Protein AF-A0A1B8FHD1-F1 (afdb_monomer_lite)

Secondary structure (DSSP, 8-state):
----------HHHHHHHHHHHHHHHH---GGGGS------S--S-TTS--TT-GGGGGGGTT-BSSTTPPPPEEEPSSS-EEE-EEEEEEEEEEEPTT-S-SSGGGHHHHHHHHHHSHHHHHHHHHTT--HHHHHHHHHTTT-BTTT-SS-TTSB-HHHHHHHHHHHHSSS--SS---HHHHHHHHHTTTTEEEEEETT--EEEEE--SS---TTPEEEEETT-SS-EEEEEEETTEEEEEEEEE-GGGTBTGGG-SPPTTEEEEEE--TT-SS-EEEEEETTT--EESS-TTS-PPPTTEEEE-PPP-TTS-SS--EEEETTT----EE--TTTT-

Sequence (337 aa):
MANTHRLLSSPTKLYEYKSLETAEATGTMNPIRTLAPEPMNNTGPSWTPNPKKVEDARTWLWQVSTGVSRAEARCLDGDVLEVHGMVCGTVESVFTPDWVPEHISRLPALLQMLRDCKPVAKRLQDCNIDLVDELVRIVCNCFTKDRLPDEASAWNQQEVRKLLDATLGDGYLNGPIDINLWSRLKASNQGCSLIVSDNGLIGKVGAVREMARAGDMITTVLDRNSPLLLRPAGNDSYAIVTGAMIPGLCNVFILGQLPHPWKMQLVDQLGHPEPQPHYINLETGVTTREDPRLGSLPPDWVRVQGEWQTSQPIFVDHFQNVMTGQGPEAGCRFSEG

pLDDT: mean 78.51, std 18.82, range [19.41, 97.88]

Structure (mmCIF, N/CA/C/O backbone):
data_AF-A0A1B8FHD1-F1
#
_entry.id   AF-A0A1B8FHD1-F1
#
loop_
_atom_site.group_PDB
_atom_site.id
_atom_site.type_symbol
_atom_site.label_atom_id
_atom_site.label_alt_id
_atom_site.label_comp_id
_atom_site.label_asym_id
_atom_site.label_entity_id
_atom_site.label_seq_id
_atom_site.pdbx_PDB_ins_code
_atom_site.Cartn_x
_atom_site.Cartn_y
_atom_site.Cartn_z
_atom_site.occupancy
_atom_site.B_iso_or_equiv
_atom_site.auth_seq_id
_atom_site.auth_comp_id
_atom_site.auth_asym_id
_atom_site.auth_atom_id
_atom_site.pdbx_PDB_model_num
ATOM 1 N N . MET A 1 1 ? 12.635 -37.397 47.456 1.00 31.80 1 MET A N 1
ATOM 2 C CA . MET A 1 1 ? 13.464 -36.773 46.404 1.00 31.80 1 MET A CA 1
ATOM 3 C C . MET A 1 1 ? 12.580 -36.593 45.185 1.00 31.80 1 MET A C 1
ATOM 5 O O . MET A 1 1 ? 12.221 -37.584 44.567 1.00 31.80 1 MET A O 1
ATOM 9 N N . ALA A 1 2 ? 12.124 -35.367 44.935 1.00 21.77 2 ALA A N 1
ATOM 10 C CA . ALA A 1 2 ? 11.294 -35.037 43.781 1.00 21.77 2 ALA A CA 1
ATOM 11 C C . ALA A 1 2 ? 12.218 -34.654 42.620 1.00 21.77 2 ALA A C 1
ATOM 13 O O . ALA A 1 2 ? 12.979 -33.696 42.735 1.00 21.77 2 ALA A O 1
ATOM 14 N N . ASN A 1 3 ? 12.180 -35.431 41.538 1.00 19.69 3 ASN A N 1
ATOM 15 C CA . ASN A 1 3 ? 12.883 -35.102 40.305 1.00 19.69 3 ASN A CA 1
ATOM 16 C C . ASN A 1 3 ? 12.001 -34.185 39.461 1.00 19.69 3 ASN A C 1
ATOM 18 O O . ASN A 1 3 ? 10.987 -34.598 38.902 1.00 19.69 3 ASN A O 1
ATOM 22 N N . THR A 1 4 ? 12.413 -32.925 39.384 1.00 19.41 4 THR A N 1
ATOM 23 C CA . THR A 1 4 ? 11.895 -31.923 38.457 1.00 19.41 4 THR A CA 1
ATOM 24 C C . THR A 1 4 ? 12.449 -32.218 37.063 1.00 19.41 4 THR A C 1
ATOM 26 O O . THR A 1 4 ? 13.645 -32.053 36.824 1.00 19.41 4 THR A O 1
ATOM 29 N N . HIS A 1 5 ? 11.601 -32.636 36.123 1.00 21.22 5 HIS A N 1
ATOM 30 C CA . HIS A 1 5 ? 11.980 -32.706 34.712 1.00 21.22 5 HIS A CA 1
ATOM 31 C C . HIS A 1 5 ? 11.810 -31.324 34.071 1.00 21.22 5 HIS A C 1
ATOM 33 O O . HIS A 1 5 ? 10.695 -30.850 33.873 1.00 21.22 5 HIS A O 1
ATOM 39 N N . ARG A 1 6 ? 12.928 -30.662 33.747 1.00 21.39 6 ARG A N 1
ATOM 40 C CA . ARG A 1 6 ? 12.944 -29.514 32.829 1.00 21.39 6 ARG A CA 1
ATOM 41 C C . ARG A 1 6 ? 12.921 -30.048 31.400 1.00 21.39 6 ARG A C 1
ATOM 43 O O . ARG A 1 6 ? 13.898 -30.645 30.955 1.00 21.39 6 ARG A O 1
ATOM 50 N N . LEU A 1 7 ? 11.822 -29.823 30.687 1.00 20.88 7 LEU A N 1
ATOM 51 C CA . LEU A 1 7 ? 11.776 -29.991 29.238 1.00 20.88 7 LEU A CA 1
ATOM 52 C C . LEU A 1 7 ? 12.415 -28.757 28.593 1.00 20.88 7 LEU A C 1
ATOM 54 O O . LEU A 1 7 ? 11.913 -27.644 28.719 1.00 20.88 7 LEU A O 1
ATOM 58 N N . LEU A 1 8 ? 13.546 -28.959 27.919 1.00 21.53 8 LEU A N 1
ATOM 59 C CA . LEU A 1 8 ? 14.117 -27.975 27.004 1.00 21.53 8 LEU A CA 1
ATOM 60 C C . LEU A 1 8 ? 13.269 -27.982 25.726 1.00 21.53 8 LEU A C 1
ATOM 62 O O . LEU A 1 8 ? 13.508 -28.772 24.816 1.00 21.53 8 LEU A O 1
ATOM 66 N N . SER A 1 9 ? 12.251 -27.124 25.659 1.00 27.88 9 SER A N 1
ATOM 67 C CA . SER A 1 9 ? 11.606 -26.795 24.387 1.00 27.88 9 SER A CA 1
ATOM 68 C C . SER A 1 9 ? 12.594 -26.002 23.533 1.00 27.88 9 SER A C 1
ATOM 70 O O . SER A 1 9 ? 13.204 -25.047 24.019 1.00 27.88 9 SER A O 1
ATOM 72 N N . SER A 1 10 ? 12.752 -26.366 22.258 1.00 32.97 10 SER A N 1
ATOM 73 C CA . SER A 1 10 ? 13.533 -25.561 21.312 1.00 32.97 10 SER A CA 1
ATOM 74 C C . SER A 1 10 ? 13.032 -24.104 21.314 1.00 32.97 10 SER A C 1
ATOM 76 O O . SER A 1 10 ? 11.812 -23.918 21.374 1.00 32.97 10 SER A O 1
ATOM 78 N N . PRO A 1 11 ? 13.907 -23.090 21.177 1.00 38.06 11 PRO A N 1
ATOM 79 C CA . PRO A 1 11 ? 13.518 -21.675 21.162 1.00 38.06 11 PRO A CA 1
ATOM 80 C C . PRO A 1 11 ? 12.377 -21.344 20.186 1.00 38.06 11 PRO A C 1
ATOM 82 O O . PRO A 1 11 ? 11.566 -20.474 20.477 1.00 38.06 11 PRO A O 1
ATOM 85 N N . THR A 1 12 ? 12.281 -22.078 19.071 1.00 43.00 12 THR A N 1
ATOM 86 C CA . THR A 1 12 ? 11.220 -21.946 18.063 1.00 43.00 12 THR A CA 1
ATOM 87 C C . THR A 1 12 ? 9.835 -22.259 18.625 1.00 43.00 12 THR A C 1
ATOM 89 O O . THR A 1 12 ? 8.966 -21.401 18.579 1.00 43.00 12 THR A O 1
ATOM 92 N N . LYS A 1 13 ? 9.648 -23.432 19.247 1.00 44.69 13 LYS A N 1
ATOM 93 C CA . LYS A 1 13 ? 8.366 -23.816 19.860 1.00 44.69 13 LYS A CA 1
ATOM 94 C C . LYS A 1 13 ? 7.939 -22.841 20.954 1.00 44.69 13 LYS A C 1
ATOM 96 O O . LYS A 1 13 ? 6.775 -22.491 21.035 1.00 44.69 13 LYS A O 1
ATOM 101 N N . LEU A 1 14 ? 8.879 -22.364 21.774 1.00 43.00 14 LEU A N 1
ATOM 102 C CA . LEU A 1 14 ? 8.577 -21.379 22.820 1.00 43.00 14 LEU A CA 1
ATOM 103 C C . LEU A 1 14 ? 8.085 -20.040 22.233 1.00 43.00 14 LEU A C 1
ATOM 105 O O . LEU A 1 14 ? 7.290 -19.352 22.865 1.00 43.00 14 LEU A O 1
ATOM 109 N N . TYR A 1 15 ? 8.562 -19.664 21.043 1.00 49.59 15 TYR A N 1
ATOM 110 C CA . TYR A 1 15 ? 8.120 -18.458 20.345 1.00 49.59 15 TYR A CA 1
ATOM 111 C C . TYR A 1 15 ? 6.757 -18.659 19.677 1.00 49.59 15 TYR A C 1
ATOM 113 O O . TYR A 1 15 ? 5.903 -17.795 19.813 1.00 49.59 15 TYR A O 1
ATOM 121 N N . GLU A 1 16 ? 6.526 -19.813 19.044 1.00 54.25 16 GLU A N 1
ATOM 122 C CA . GLU A 1 16 ? 5.215 -20.200 18.498 1.00 54.25 16 GLU A CA 1
ATOM 123 C C . GLU A 1 16 ? 4.143 -20.186 19.593 1.00 54.25 16 GLU A C 1
ATOM 125 O O . GLU A 1 16 ? 3.137 -19.498 19.441 1.00 54.25 16 GLU A O 1
ATOM 130 N N . TYR A 1 17 ? 4.411 -20.830 20.736 1.00 52.91 17 TYR A N 1
ATOM 131 C CA . TYR A 1 17 ? 3.521 -20.802 21.899 1.00 52.91 17 TYR A CA 1
ATOM 132 C C . TYR A 1 17 ? 3.294 -19.386 22.418 1.00 52.91 17 TYR A C 1
ATOM 134 O O . TYR A 1 17 ? 2.160 -19.041 22.701 1.00 52.91 17 TYR A O 1
ATOM 142 N N . LYS A 1 18 ? 4.320 -18.530 22.489 1.00 55.53 18 LYS A N 1
ATOM 143 C CA . LYS A 1 18 ? 4.130 -17.136 22.920 1.00 55.53 18 LYS A CA 1
ATOM 144 C C . LYS A 1 18 ? 3.345 -16.298 21.916 1.00 55.53 18 LYS A C 1
ATOM 146 O O . LYS A 1 18 ? 2.580 -15.438 22.338 1.00 55.53 18 LYS A O 1
ATOM 151 N N . SER A 1 19 ? 3.539 -16.497 20.614 1.00 55.56 19 SER A N 1
ATOM 152 C CA . SER A 1 19 ? 2.768 -15.809 19.575 1.00 55.56 19 SER A CA 1
ATOM 153 C C . SER A 1 19 ? 1.303 -16.242 19.598 1.00 55.56 19 SER A C 1
ATOM 155 O O . SER A 1 19 ? 0.443 -15.373 19.516 1.00 55.56 19 SER A O 1
ATOM 157 N N . LEU A 1 20 ? 1.036 -17.540 19.787 1.00 58.16 20 LEU A N 1
ATOM 158 C CA . LEU A 1 20 ? -0.299 -18.102 20.022 1.00 58.16 20 LEU A CA 1
ATOM 159 C C . LEU A 1 20 ? -0.919 -17.577 21.311 1.00 58.16 20 LEU A C 1
ATOM 161 O O . LEU A 1 20 ? -1.966 -16.958 21.245 1.00 58.16 20 LEU A O 1
ATOM 165 N N . GLU A 1 21 ? -0.243 -17.716 22.453 1.00 57.31 21 GLU A N 1
ATOM 166 C CA . GLU A 1 21 ? -0.706 -17.197 23.745 1.00 57.31 21 GLU A CA 1
ATOM 167 C C . GLU A 1 21 ? -0.977 -15.694 23.670 1.00 57.31 21 GLU A C 1
ATOM 169 O O . GLU A 1 21 ? -1.945 -15.218 24.245 1.00 57.31 21 GLU A O 1
ATOM 174 N N . THR A 1 22 ? -0.157 -14.926 22.943 1.00 56.88 22 THR A N 1
ATOM 175 C CA . THR A 1 22 ? -0.396 -13.490 22.754 1.00 56.88 22 THR A CA 1
ATOM 176 C C . THR A 1 22 ? -1.605 -13.251 21.856 1.00 56.88 22 THR A C 1
ATOM 178 O O . THR A 1 22 ? -2.439 -12.421 22.202 1.00 56.88 22 THR A O 1
ATOM 181 N N . ALA A 1 23 ? -1.734 -13.955 20.729 1.00 58.31 23 ALA A N 1
ATOM 182 C CA . ALA A 1 23 ? -2.884 -13.828 19.834 1.00 58.31 23 ALA A CA 1
ATOM 183 C C . ALA A 1 23 ? -4.193 -14.248 20.521 1.00 58.31 23 ALA A C 1
ATOM 185 O O . ALA A 1 23 ? -5.178 -13.529 20.426 1.00 58.31 23 ALA A O 1
ATOM 186 N N . GLU A 1 24 ? -4.189 -15.334 21.293 1.00 58.75 24 GLU A N 1
ATOM 187 C CA . GLU A 1 24 ? -5.323 -15.809 22.092 1.00 58.75 24 GLU A CA 1
ATOM 188 C C . GLU A 1 24 ? -5.639 -14.878 23.270 1.00 58.75 24 GLU A C 1
ATOM 190 O O . GLU A 1 24 ? -6.801 -14.555 23.502 1.00 58.75 24 GLU A O 1
ATOM 195 N N . ALA A 1 25 ? -4.627 -14.398 24.003 1.00 53.91 25 ALA A N 1
ATOM 196 C CA . ALA A 1 25 ? -4.839 -13.533 25.166 1.00 53.91 25 ALA A CA 1
ATOM 197 C C . ALA A 1 25 ? -5.240 -12.104 24.781 1.00 53.91 25 ALA A C 1
ATOM 199 O O . ALA A 1 25 ? -5.957 -11.441 25.529 1.00 53.91 25 ALA A O 1
ATOM 200 N N . THR A 1 26 ? -4.757 -11.602 23.641 1.00 53.97 26 THR A N 1
ATOM 201 C CA . THR A 1 26 ? -5.026 -10.225 23.193 1.00 53.97 26 THR A CA 1
ATOM 202 C C . THR A 1 26 ? -6.117 -10.154 22.126 1.00 53.97 26 THR A C 1
ATOM 204 O O . THR A 1 26 ? -6.715 -9.092 21.935 1.00 53.97 26 THR A O 1
ATOM 207 N N . GLY A 1 27 ? -6.403 -11.256 21.430 1.00 55.97 27 GLY A N 1
ATOM 208 C CA . GLY A 1 27 ? -7.222 -11.262 20.219 1.00 55.97 27 GLY A CA 1
ATOM 209 C C . GLY A 1 27 ? -6.563 -10.515 19.056 1.00 55.97 27 GLY A C 1
ATOM 210 O O . GLY A 1 27 ? -7.268 -10.101 18.146 1.00 55.97 27 GLY A O 1
ATOM 211 N N . THR A 1 28 ? -5.248 -10.254 19.101 1.00 58.62 28 THR A N 1
ATOM 212 C CA . THR A 1 28 ? -4.552 -9.420 18.105 1.00 58.62 28 THR A CA 1
ATOM 213 C C . THR A 1 28 ? -3.579 -10.219 17.239 1.00 58.62 28 THR A C 1
ATOM 215 O O . THR A 1 28 ? -2.906 -11.143 17.693 1.00 58.62 28 THR A O 1
ATOM 218 N N . MET A 1 29 ? -3.457 -9.807 15.978 1.00 63.09 29 MET A N 1
ATOM 219 C CA . MET A 1 29 ? -2.550 -10.353 14.962 1.00 63.09 29 MET A CA 1
ATOM 220 C C . MET A 1 29 ? -1.188 -9.644 14.935 1.00 63.09 29 MET A C 1
ATOM 222 O O . MET A 1 29 ? -0.301 -9.997 14.150 1.00 63.09 29 MET A O 1
ATOM 226 N N . ASN A 1 30 ? -0.988 -8.664 15.820 1.00 55.88 30 ASN A N 1
ATOM 227 C CA . ASN A 1 30 ? 0.250 -7.900 15.960 1.00 55.88 30 ASN A CA 1
ATOM 228 C C . ASN A 1 30 ? 1.545 -8.729 16.068 1.00 55.88 30 ASN A C 1
ATOM 230 O O . ASN A 1 30 ? 2.560 -8.265 15.545 1.00 55.88 30 ASN A O 1
ATOM 234 N N . PRO A 1 31 ? 1.577 -9.942 16.658 1.00 53.19 31 PRO A N 1
ATOM 235 C CA . PRO A 1 31 ? 2.795 -10.755 16.692 1.00 53.19 31 PRO A CA 1
ATOM 236 C C . PRO A 1 31 ? 3.292 -11.214 15.310 1.00 53.19 31 PRO A C 1
ATOM 238 O O . PRO A 1 31 ? 4.478 -11.495 15.156 1.00 53.19 31 PRO A O 1
ATOM 241 N N . ILE A 1 32 ? 2.430 -11.245 14.282 1.00 52.84 32 ILE A N 1
ATOM 242 C CA . ILE A 1 32 ? 2.797 -11.641 12.903 1.00 52.84 32 ILE A CA 1
ATOM 243 C C . ILE A 1 32 ? 3.495 -10.485 12.149 1.00 52.84 32 ILE A C 1
ATOM 245 O O . ILE A 1 32 ? 3.868 -10.597 10.981 1.00 52.84 32 ILE A O 1
ATOM 249 N N . ARG A 1 33 ? 3.710 -9.340 12.810 1.00 50.84 33 ARG A N 1
ATOM 250 C CA . ARG A 1 33 ? 4.288 -8.127 12.212 1.00 50.84 33 ARG A CA 1
ATOM 251 C C . ARG A 1 33 ? 5.750 -8.215 11.829 1.00 50.84 33 ARG A C 1
ATOM 253 O O . ARG A 1 33 ? 6.157 -7.557 10.878 1.00 50.84 33 ARG A O 1
ATOM 260 N N . THR A 1 34 ? 6.561 -8.905 12.613 1.00 42.66 34 THR A N 1
ATOM 261 C CA . THR A 1 34 ? 7.997 -8.604 12.651 1.00 42.66 34 THR A CA 1
ATOM 262 C C . THR A 1 34 ? 8.829 -9.382 11.658 1.00 42.66 34 THR A C 1
ATOM 264 O O . THR A 1 34 ? 10.038 -9.169 11.612 1.00 42.66 34 THR A O 1
ATOM 267 N N . LEU A 1 35 ? 8.234 -10.260 10.851 1.00 40.59 35 LEU A N 1
ATOM 268 C CA . LEU A 1 35 ? 9.004 -11.207 10.058 1.00 40.59 35 LEU A CA 1
ATOM 269 C C . LEU A 1 35 ? 8.293 -11.562 8.757 1.00 40.59 35 LEU A C 1
ATOM 271 O O . LEU A 1 35 ? 7.114 -11.915 8.752 1.00 40.59 35 LEU A O 1
ATOM 275 N N . ALA A 1 36 ? 9.037 -11.511 7.651 1.00 40.53 36 ALA A N 1
ATOM 276 C CA . ALA A 1 36 ? 8.658 -12.264 6.468 1.00 40.53 36 ALA A CA 1
ATOM 277 C C . ALA A 1 36 ? 8.509 -13.741 6.890 1.00 40.53 36 ALA A C 1
ATOM 279 O O . ALA A 1 36 ? 9.424 -14.269 7.538 1.00 40.53 36 ALA A O 1
ATOM 280 N N . PRO A 1 37 ? 7.380 -14.403 6.592 1.00 41.97 37 PRO A N 1
ATOM 281 C CA . PRO A 1 37 ? 7.251 -15.836 6.797 1.00 41.97 37 PRO A CA 1
ATOM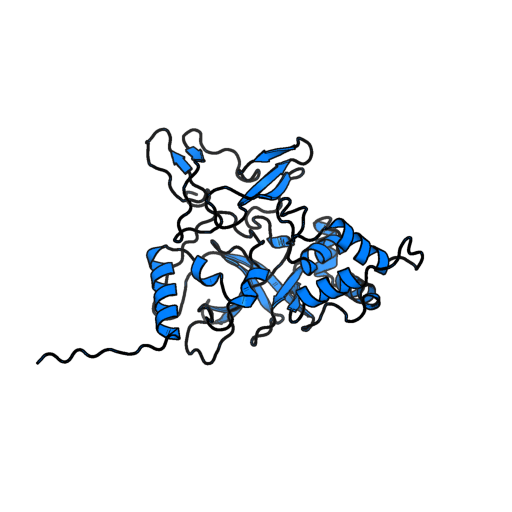 282 C C . PRO A 1 37 ? 8.197 -16.546 5.820 1.00 41.97 37 PRO A C 1
ATOM 284 O O . PRO A 1 37 ? 7.864 -16.856 4.686 1.00 41.97 37 PRO A O 1
ATOM 287 N N . GLU A 1 38 ? 9.440 -16.740 6.247 1.00 41.72 38 GLU A N 1
ATOM 288 C CA . GLU A 1 38 ? 10.399 -17.646 5.626 1.00 41.72 38 GLU A CA 1
ATOM 289 C C . GLU A 1 38 ? 10.368 -18.957 6.421 1.00 41.72 38 GLU A C 1
ATOM 291 O O . GLU A 1 38 ? 10.811 -18.960 7.581 1.00 41.72 38 GLU A O 1
ATOM 296 N N . PRO A 1 39 ? 9.950 -20.092 5.840 1.00 37.38 39 PRO A N 1
ATOM 297 C CA . PRO A 1 39 ? 10.117 -21.369 6.507 1.00 37.38 39 PRO A CA 1
ATOM 298 C C . PRO A 1 39 ? 11.616 -21.704 6.610 1.00 37.38 39 PRO A C 1
ATOM 300 O O . PRO A 1 39 ? 12.310 -21.902 5.609 1.00 37.38 39 PRO A O 1
ATOM 303 N N . MET A 1 40 ? 12.128 -21.860 7.839 1.00 35.81 40 MET A N 1
ATOM 304 C CA . MET A 1 40 ? 13.155 -22.887 8.069 1.00 35.81 40 MET A CA 1
ATOM 305 C C . MET A 1 40 ? 12.516 -24.268 7.821 1.00 35.81 40 MET A C 1
ATOM 307 O O . MET A 1 40 ? 11.347 -24.366 7.466 1.00 35.81 40 MET A O 1
ATOM 311 N N . ASN A 1 41 ? 13.227 -25.364 8.074 1.00 43.97 41 ASN A N 1
ATOM 312 C CA . ASN A 1 41 ? 12.591 -26.663 8.339 1.00 43.97 41 ASN A CA 1
ATOM 313 C C . ASN A 1 41 ? 11.720 -26.610 9.628 1.00 43.97 41 ASN A C 1
ATOM 315 O O . ASN A 1 41 ? 11.849 -27.463 10.502 1.00 43.97 41 ASN A O 1
ATOM 319 N N . ASN A 1 42 ? 10.903 -25.566 9.794 1.00 46.50 42 ASN A N 1
ATOM 320 C CA . ASN A 1 42 ? 9.848 -25.470 10.775 1.00 46.50 42 ASN A CA 1
ATOM 321 C C . ASN A 1 42 ? 8.749 -26.392 10.276 1.00 46.50 42 ASN A C 1
ATOM 323 O O . ASN A 1 42 ? 8.103 -26.128 9.270 1.00 46.50 42 ASN A O 1
ATOM 327 N N . THR A 1 43 ? 8.521 -27.468 11.008 1.00 55.03 43 THR A N 1
ATOM 328 C CA . THR A 1 43 ? 7.295 -28.265 10.928 1.00 55.03 43 THR A CA 1
ATOM 329 C C . THR A 1 43 ? 6.084 -27.502 11.491 1.00 55.03 43 THR A C 1
ATOM 331 O O . THR A 1 43 ? 5.164 -28.139 11.981 1.00 55.03 43 THR A O 1
ATOM 334 N N . GLY A 1 44 ? 6.144 -26.168 11.535 1.00 59.00 44 GLY A N 1
ATOM 335 C CA . GLY A 1 44 ? 5.163 -25.295 12.167 1.00 59.00 44 GLY A CA 1
ATOM 336 C C . GLY A 1 44 ? 4.357 -24.507 11.128 1.00 59.00 44 GLY A C 1
ATOM 337 O O . GLY A 1 44 ? 4.720 -24.495 9.948 1.00 59.00 44 GLY A O 1
ATOM 338 N N . PRO A 1 45 ? 3.266 -23.854 11.550 1.00 64.12 45 PRO A N 1
ATOM 339 C CA . PRO A 1 45 ? 2.366 -23.130 10.661 1.00 64.12 45 PRO A CA 1
ATOM 340 C C . PRO A 1 45 ? 3.050 -22.045 9.814 1.00 64.12 45 PRO A C 1
ATOM 342 O O . PRO A 1 45 ? 3.938 -21.345 10.287 1.00 64.12 45 PRO A O 1
ATOM 345 N N . SER A 1 46 ? 2.571 -21.811 8.584 1.00 62.84 46 SER A N 1
ATOM 346 C CA . SER A 1 46 ? 3.133 -20.777 7.680 1.00 62.84 46 SER A CA 1
ATOM 347 C C . SER A 1 46 ? 3.059 -19.341 8.220 1.00 62.84 46 SER A C 1
ATOM 349 O O . SER A 1 46 ? 3.758 -18.455 7.737 1.00 62.84 46 SER A O 1
ATOM 351 N N . TRP A 1 47 ? 2.217 -19.101 9.224 1.00 61.59 47 TRP A N 1
ATOM 352 C CA . TRP A 1 47 ? 2.050 -17.802 9.861 1.00 61.59 47 TRP A CA 1
ATOM 353 C C . TRP A 1 47 ? 3.008 -17.570 11.038 1.00 61.59 47 TRP A C 1
ATOM 355 O O . TRP A 1 47 ? 3.040 -16.457 11.568 1.00 61.59 47 TRP A O 1
ATOM 365 N N . THR A 1 48 ? 3.813 -18.566 11.439 1.00 60.41 48 THR A N 1
ATOM 366 C CA . THR A 1 48 ? 4.761 -18.391 12.542 1.00 60.41 48 THR A CA 1
ATOM 367 C C . THR A 1 48 ? 5.989 -17.583 12.098 1.00 60.41 48 THR A C 1
ATOM 369 O O . THR A 1 48 ? 6.660 -17.926 11.119 1.00 60.41 48 THR A O 1
ATOM 372 N N . PRO A 1 49 ? 6.318 -16.482 12.800 1.00 57.09 49 PRO A N 1
ATOM 373 C CA . PRO A 1 49 ? 7.491 -15.668 12.491 1.00 57.09 49 PRO A CA 1
ATOM 374 C C . PRO A 1 49 ? 8.807 -16.470 12.576 1.00 57.09 49 PRO A C 1
ATOM 376 O O . PRO A 1 49 ? 8.991 -17.266 13.496 1.00 57.09 49 PRO A O 1
ATOM 379 N N . ASN A 1 50 ? 9.782 -16.212 11.689 1.00 56.69 50 ASN A N 1
ATOM 380 C CA . ASN A 1 50 ? 11.146 -16.752 11.813 1.00 56.69 50 ASN A CA 1
ATOM 381 C C . ASN A 1 50 ? 12.085 -15.845 12.650 1.00 56.69 50 ASN A C 1
ATOM 383 O O . ASN A 1 50 ? 12.675 -14.914 12.102 1.00 56.69 50 ASN A O 1
ATOM 387 N N . PRO A 1 51 ? 12.343 -16.125 13.942 1.00 50.06 51 PRO A N 1
ATOM 388 C CA . PRO A 1 51 ? 13.083 -15.223 14.836 1.00 50.06 51 PRO A CA 1
ATOM 389 C C . PRO A 1 51 ? 14.544 -14.949 14.431 1.00 50.06 51 PRO A C 1
ATOM 391 O O . PRO A 1 51 ? 15.178 -14.074 15.013 1.00 50.06 51 PRO A O 1
ATOM 394 N N . LYS A 1 52 ? 15.107 -15.673 13.452 1.00 45.66 52 LYS A N 1
ATOM 395 C CA . LYS A 1 52 ? 16.493 -15.483 12.988 1.00 45.66 52 LYS A CA 1
ATOM 396 C C . LYS A 1 52 ? 16.669 -14.387 11.929 1.00 45.66 52 LYS A C 1
ATOM 398 O O . LYS A 1 52 ? 17.812 -14.083 11.606 1.00 45.66 52 LYS A O 1
ATOM 403 N N . LYS A 1 53 ? 15.592 -13.829 11.365 1.00 52.12 53 LYS A N 1
ATOM 404 C CA . LYS A 1 53 ? 15.652 -12.860 10.249 1.00 52.12 53 LYS A CA 1
ATOM 405 C C . LYS A 1 53 ? 14.739 -11.636 10.462 1.00 52.12 53 LYS A C 1
ATOM 407 O O . LYS A 1 53 ? 14.057 -11.195 9.545 1.00 52.12 53 LYS A O 1
ATOM 412 N N . VAL A 1 54 ? 14.717 -11.095 11.687 1.00 46.38 54 VAL A N 1
ATOM 413 C CA . VAL A 1 54 ? 13.843 -9.976 12.140 1.00 46.38 54 VAL A CA 1
ATOM 414 C C . VAL A 1 54 ? 14.081 -8.661 11.379 1.00 46.38 54 VAL A C 1
ATOM 416 O O . VAL A 1 54 ? 13.254 -7.755 11.423 1.00 46.38 54 VAL A O 1
ATOM 419 N N . GLU A 1 55 ? 15.182 -8.550 10.638 1.00 39.94 55 GLU A N 1
ATOM 420 C CA . GLU A 1 55 ? 15.627 -7.290 10.036 1.00 39.94 55 GLU A CA 1
ATOM 421 C C . GLU A 1 55 ? 14.781 -6.819 8.830 1.00 39.94 55 GLU A C 1
ATOM 423 O O . GLU A 1 55 ? 14.653 -5.610 8.634 1.00 39.94 55 GLU A O 1
ATOM 428 N N . ASP A 1 56 ? 14.103 -7.712 8.093 1.00 48.19 56 ASP A N 1
ATOM 429 C CA . ASP A 1 56 ? 13.413 -7.353 6.833 1.00 48.19 56 ASP A CA 1
ATOM 430 C C . ASP A 1 56 ? 12.001 -6.748 7.002 1.00 48.19 56 ASP A C 1
ATOM 432 O O . ASP A 1 56 ? 11.425 -6.205 6.052 1.00 48.19 56 ASP A O 1
ATOM 436 N N . ALA A 1 57 ? 11.414 -6.801 8.203 1.00 50.09 57 ALA A N 1
ATOM 437 C CA . ALA A 1 57 ? 10.026 -6.375 8.420 1.00 50.09 57 ALA A CA 1
ATOM 438 C C . ALA A 1 57 ? 9.814 -4.861 8.529 1.00 50.09 57 ALA A C 1
ATOM 440 O O . ALA A 1 57 ? 8.685 -4.390 8.367 1.00 50.09 57 ALA A O 1
ATOM 441 N N . ARG A 1 58 ? 10.884 -4.078 8.733 1.00 53.03 58 ARG A N 1
ATOM 442 C CA . ARG A 1 58 ? 10.786 -2.606 8.758 1.00 53.03 58 ARG A CA 1
ATOM 443 C C . ARG A 1 58 ? 10.278 -2.026 7.438 1.00 53.03 58 ARG A C 1
ATOM 445 O O . ARG A 1 58 ? 9.646 -0.973 7.430 1.00 53.03 58 ARG A O 1
ATOM 452 N N . THR A 1 59 ? 10.495 -2.741 6.337 1.00 54.50 59 THR A N 1
ATOM 453 C CA . THR A 1 59 ? 10.140 -2.333 4.971 1.00 54.50 59 THR A CA 1
ATOM 454 C C . THR A 1 59 ? 8.634 -2.117 4.778 1.00 54.50 59 THR A C 1
ATOM 456 O O . THR A 1 59 ? 8.225 -1.423 3.849 1.00 54.50 59 THR A O 1
ATOM 459 N N . TRP A 1 60 ? 7.795 -2.667 5.664 1.00 64.94 60 TRP A N 1
ATOM 460 C CA . TRP A 1 60 ? 6.339 -2.692 5.500 1.00 64.94 60 TRP A CA 1
ATOM 461 C C . TRP A 1 60 ? 5.560 -1.902 6.560 1.00 64.94 60 TRP A C 1
ATOM 463 O O . TRP A 1 60 ? 4.330 -1.892 6.508 1.00 64.94 60 TRP A O 1
ATOM 473 N N . LEU A 1 61 ? 6.248 -1.245 7.502 1.00 64.88 61 LEU A N 1
ATOM 474 C CA . LEU A 1 61 ? 5.633 -0.583 8.664 1.00 64.88 61 LEU A CA 1
ATOM 475 C C . LEU A 1 61 ? 4.704 0.578 8.289 1.00 64.88 61 LEU A C 1
ATOM 477 O O . LEU A 1 61 ? 3.726 0.840 8.985 1.00 64.88 61 LEU A O 1
ATOM 481 N N . TRP A 1 62 ? 4.975 1.233 7.162 1.00 77.88 62 TRP A N 1
ATOM 482 C CA . TRP A 1 62 ? 4.339 2.498 6.781 1.00 77.88 62 TRP A CA 1
ATOM 483 C C . TRP A 1 62 ? 3.013 2.338 6.035 1.00 77.88 62 TRP A C 1
ATOM 485 O O . TRP A 1 62 ? 2.422 3.327 5.595 1.00 77.88 62 TRP A O 1
ATOM 495 N N . GLN A 1 63 ? 2.533 1.105 5.884 1.00 81.12 63 GLN A N 1
ATOM 496 C CA . GLN A 1 63 ? 1.229 0.812 5.301 1.00 81.12 63 GLN A CA 1
ATOM 497 C C . GLN A 1 63 ? 0.155 0.833 6.391 1.00 81.12 63 GLN A C 1
ATOM 499 O O . GLN A 1 63 ? 0.375 0.355 7.499 1.00 81.12 63 GLN A O 1
ATOM 504 N N . VAL A 1 64 ? -1.011 1.402 6.087 1.00 83.94 64 VAL A N 1
ATOM 505 C CA . VAL A 1 64 ? -2.165 1.408 6.997 1.00 83.94 64 VAL A CA 1
ATOM 506 C C . VAL A 1 64 ? -3.354 0.811 6.254 1.00 83.94 64 VAL A C 1
ATOM 508 O O . VAL A 1 64 ? -4.291 1.522 5.910 1.00 83.94 64 VAL A O 1
ATOM 511 N N . SER A 1 65 ? -3.309 -0.478 5.907 1.00 79.75 65 SER A N 1
ATOM 512 C CA . SER A 1 65 ? -4.329 -1.079 5.031 1.00 79.75 65 SER A CA 1
ATOM 513 C C . SER A 1 65 ? -5.714 -1.228 5.665 1.00 79.75 65 SER A C 1
ATOM 515 O O . SER A 1 65 ? -6.708 -1.113 4.949 1.00 79.75 65 SER A O 1
ATOM 517 N N . THR A 1 66 ? -5.799 -1.415 6.985 1.00 77.06 66 THR A N 1
ATOM 518 C CA . THR A 1 66 ? -7.065 -1.660 7.712 1.00 77.06 66 THR A CA 1
ATOM 519 C C . THR A 1 66 ? -7.433 -0.581 8.721 1.00 77.06 66 THR A C 1
ATOM 521 O O . THR A 1 66 ? -8.404 -0.733 9.458 1.00 77.06 66 THR A O 1
ATOM 524 N N . GLY A 1 67 ? -6.677 0.519 8.767 1.00 80.19 67 GLY A N 1
ATOM 525 C CA . GLY A 1 67 ? -6.892 1.565 9.767 1.00 80.19 67 GLY A CA 1
ATOM 526 C C . GLY A 1 67 ? -6.624 1.052 11.180 1.00 80.19 67 GLY A C 1
ATOM 527 O O . GLY A 1 67 ? -5.748 0.217 11.385 1.00 80.19 67 GLY A O 1
ATOM 528 N N . VAL A 1 68 ? -7.405 1.543 12.139 1.00 73.25 68 VAL A N 1
ATOM 529 C CA . VAL A 1 68 ? -7.322 1.181 13.565 1.00 73.25 68 VAL A CA 1
ATOM 530 C C . VAL A 1 68 ? -8.209 -0.023 13.920 1.00 73.25 68 VAL A C 1
ATOM 532 O O . VAL A 1 68 ? -8.690 -0.138 15.045 1.00 73.25 68 VAL A O 1
ATOM 535 N N . SER A 1 69 ? -8.509 -0.896 12.948 1.00 67.88 69 SER A N 1
ATOM 536 C CA . SER A 1 69 ? -9.392 -2.047 13.169 1.00 67.88 69 SER A CA 1
ATOM 537 C C . SER A 1 69 ? -8.731 -3.136 13.979 1.00 67.88 69 SER A C 1
ATOM 539 O O . SER A 1 69 ? -7.762 -3.739 13.525 1.00 67.88 69 SER A O 1
ATOM 541 N N . ARG A 1 70 ? -9.327 -3.438 15.136 1.00 69.12 70 ARG A N 1
ATOM 542 C CA . ARG A 1 70 ? -9.052 -4.668 15.868 1.00 69.12 70 ARG A CA 1
ATOM 543 C C . ARG A 1 70 ? -9.552 -5.842 15.029 1.00 69.12 70 ARG A C 1
ATOM 545 O O . ARG A 1 70 ? -10.639 -5.777 14.454 1.00 69.12 70 ARG A O 1
ATOM 552 N N . ALA A 1 71 ? -8.731 -6.872 14.915 1.00 68.94 71 ALA A N 1
ATOM 553 C CA . ALA A 1 71 ? -9.144 -8.142 14.354 1.00 68.94 71 ALA A CA 1
ATOM 554 C C . ALA A 1 71 ? -9.814 -8.960 15.447 1.00 68.94 71 ALA A C 1
ATOM 556 O O . ALA A 1 71 ? -9.451 -8.863 16.616 1.00 68.94 71 ALA A O 1
ATOM 557 N N . GLU A 1 72 ? -10.739 -9.813 15.040 1.00 75.19 72 GLU A N 1
ATOM 558 C CA . GLU A 1 72 ? -10.997 -11.039 15.774 1.00 75.19 72 GLU A CA 1
ATOM 559 C C . GLU A 1 72 ? -10.175 -12.131 15.094 1.00 75.19 72 GLU A C 1
ATOM 561 O O . GLU A 1 72 ? -10.332 -12.385 13.898 1.00 75.19 72 GLU A O 1
ATOM 566 N N . ALA A 1 73 ? -9.250 -12.724 15.841 1.00 78.56 73 ALA A N 1
ATOM 567 C CA . ALA A 1 73 ? -8.524 -13.909 15.419 1.00 78.56 73 ALA A CA 1
ATOM 568 C C . ALA A 1 73 ? -8.867 -15.049 16.374 1.00 78.56 73 ALA A C 1
ATOM 570 O O . ALA A 1 73 ? -8.918 -14.851 17.590 1.00 78.56 73 ALA A O 1
ATOM 571 N N . ARG A 1 74 ? -9.114 -16.238 15.827 1.00 81.94 74 ARG A N 1
ATOM 572 C CA . ARG A 1 74 ? -9.404 -17.441 16.611 1.00 81.94 74 ARG A CA 1
ATOM 573 C C . ARG A 1 74 ? -8.416 -18.522 16.225 1.00 81.94 74 ARG A C 1
ATOM 575 O O . ARG A 1 74 ? -8.286 -18.857 15.049 1.00 81.94 74 ARG A O 1
ATOM 582 N N . CYS A 1 75 ? -7.712 -19.066 17.211 1.00 80.12 75 CYS A N 1
ATOM 583 C CA . CYS A 1 75 ? -6.971 -20.294 16.983 1.00 80.12 75 CYS A CA 1
ATOM 584 C C . CYS A 1 75 ? -7.976 -21.445 16.924 1.00 80.12 75 CYS A C 1
ATOM 586 O O . CYS A 1 75 ? -8.774 -21.625 17.845 1.00 80.12 75 CYS A O 1
ATOM 588 N N . LEU A 1 76 ? -7.963 -22.191 15.824 1.00 81.50 76 LEU A N 1
ATOM 589 C CA . LEU A 1 76 ? -8.702 -23.445 15.712 1.00 81.50 76 LEU A CA 1
ATOM 590 C C . LEU A 1 76 ? -7.795 -24.599 16.166 1.00 81.50 76 LEU A C 1
ATOM 592 O O . LEU A 1 76 ? -6.602 -24.398 16.397 1.00 81.50 76 LEU A O 1
ATOM 596 N N . ASP A 1 77 ? -8.348 -25.808 16.302 1.00 73.69 77 ASP A N 1
ATOM 597 C CA . ASP A 1 77 ? -7.576 -26.990 16.705 1.00 73.69 77 ASP A CA 1
ATOM 598 C C . ASP A 1 77 ? -6.313 -27.164 15.827 1.00 73.69 77 ASP A C 1
ATOM 600 O O . ASP A 1 77 ? -6.402 -27.411 14.622 1.00 73.69 77 ASP A O 1
ATOM 604 N N . GLY A 1 78 ? -5.124 -27.062 16.438 1.00 69.56 78 GLY A N 1
ATOM 605 C CA . GLY A 1 78 ? -3.830 -27.300 15.786 1.00 69.56 78 GLY A CA 1
ATOM 606 C C . GLY A 1 78 ? -3.095 -26.039 15.305 1.00 69.56 78 GLY A C 1
ATOM 607 O O . GLY A 1 78 ? -2.843 -25.127 16.083 1.00 69.56 78 GLY A O 1
ATOM 608 N N . ASP A 1 79 ? -2.690 -26.044 14.028 1.00 75.31 79 ASP A N 1
ATOM 609 C CA . ASP A 1 79 ? -1.789 -25.069 13.380 1.00 75.31 79 ASP A CA 1
ATOM 610 C C . ASP A 1 79 ? -2.542 -24.021 12.523 1.00 75.31 79 ASP A C 1
ATOM 612 O O . ASP A 1 79 ? -1.969 -23.376 11.638 1.00 75.31 79 ASP A O 1
ATOM 616 N N . VAL A 1 80 ? -3.852 -23.863 12.737 1.00 81.25 80 VAL A N 1
ATOM 617 C CA . VAL A 1 80 ? -4.734 -23.043 11.890 1.00 81.25 80 VAL A CA 1
ATOM 618 C C . VAL A 1 80 ? -5.238 -21.822 12.648 1.00 81.25 80 VAL A C 1
ATOM 620 O O . VAL A 1 80 ? -5.783 -21.927 13.745 1.00 81.25 80 VAL A O 1
ATOM 623 N N . LEU A 1 81 ? -5.093 -20.661 12.015 1.00 85.81 81 LEU A N 1
ATOM 624 C CA . LEU A 1 81 ? -5.539 -19.381 12.540 1.00 85.81 81 LEU A CA 1
ATOM 625 C C . LEU A 1 81 ? -6.667 -18.838 11.660 1.00 85.81 81 LEU A C 1
ATOM 627 O O . LEU A 1 81 ? -6.455 -18.557 10.479 1.00 85.81 81 LEU A O 1
ATOM 631 N N . GLU A 1 82 ? -7.861 -18.710 12.231 1.00 87.75 82 GLU A N 1
ATOM 632 C CA . GLU A 1 82 ? -9.008 -18.072 11.590 1.00 87.75 82 GLU A CA 1
ATOM 633 C C . GLU A 1 82 ? -8.913 -16.556 11.781 1.00 87.75 82 GLU A C 1
ATOM 635 O O . GLU A 1 82 ? -8.731 -16.070 12.900 1.00 87.75 82 GLU A O 1
ATOM 640 N N . VAL A 1 83 ? -9.010 -15.810 10.677 1.00 87.38 83 VAL A N 1
ATOM 641 C CA . VAL A 1 83 ? -8.884 -14.348 10.653 1.00 87.38 83 VAL A CA 1
ATOM 642 C C . VAL A 1 83 ? -9.868 -13.735 9.667 1.00 87.38 83 VAL A C 1
ATOM 644 O O . VAL A 1 83 ? -10.205 -14.334 8.646 1.00 87.38 83 VAL A O 1
ATOM 647 N N . HIS A 1 84 ? -10.264 -12.492 9.927 1.00 87.69 84 HIS A N 1
ATOM 648 C CA . HIS A 1 84 ? -11.069 -11.707 8.998 1.00 87.69 84 HIS A CA 1
ATOM 649 C C . HIS A 1 84 ? -10.193 -10.871 8.063 1.00 87.69 84 HIS A C 1
ATOM 651 O O . HIS A 1 84 ? -9.231 -10.221 8.480 1.00 87.69 84 HIS A O 1
ATOM 657 N N . GLY A 1 85 ? -10.552 -10.845 6.784 1.00 88.50 85 GLY A N 1
ATOM 658 C CA . GLY A 1 85 ? -9.851 -10.062 5.779 1.00 88.50 85 GLY A CA 1
ATOM 659 C C . GLY A 1 85 ? -10.639 -9.933 4.484 1.00 88.50 85 GLY A C 1
ATOM 660 O O . GLY A 1 85 ? -11.736 -10.467 4.342 1.00 88.50 85 GLY A O 1
ATOM 661 N N . MET A 1 86 ? -10.057 -9.213 3.532 1.00 90.56 86 MET A N 1
ATOM 662 C CA . MET A 1 86 ? -10.621 -8.981 2.210 1.00 90.56 86 MET A CA 1
ATOM 663 C C . MET A 1 86 ? -9.616 -9.380 1.133 1.00 90.56 86 MET A C 1
ATOM 665 O O . MET A 1 86 ? -8.428 -9.067 1.229 1.00 90.56 86 MET A O 1
ATOM 669 N N . VAL A 1 87 ? -10.108 -10.048 0.091 1.00 93.69 87 VAL A N 1
ATOM 670 C CA . VAL A 1 87 ? -9.337 -10.324 -1.123 1.00 93.69 87 VAL A CA 1
ATOM 671 C C . VAL A 1 87 ? -9.351 -9.075 -1.997 1.00 93.69 87 VAL A C 1
ATOM 673 O O . VAL A 1 87 ? -10.406 -8.606 -2.413 1.00 93.69 87 VAL A O 1
ATOM 676 N N . CYS A 1 88 ? -8.169 -8.531 -2.260 1.00 94.19 88 CYS A N 1
ATOM 677 C CA . CYS A 1 88 ? -7.972 -7.285 -2.996 1.00 94.19 88 CYS A CA 1
ATOM 678 C C . CYS A 1 88 ? -7.637 -7.520 -4.478 1.00 94.19 88 CYS A C 1
ATOM 680 O O . CYS A 1 88 ? -7.702 -6.579 -5.265 1.00 94.19 88 CYS A O 1
ATOM 682 N N . GLY A 1 89 ? -7.262 -8.743 -4.857 1.00 95.69 89 GLY A N 1
ATOM 683 C CA . GLY A 1 89 ? -6.939 -9.140 -6.229 1.00 95.69 89 GLY A CA 1
ATOM 684 C C . GLY A 1 89 ? -6.151 -10.448 -6.264 1.00 95.69 89 GLY A C 1
ATOM 685 O O . GLY A 1 89 ? -5.824 -11.011 -5.217 1.00 95.69 89 GLY A O 1
ATOM 686 N N . THR A 1 90 ? -5.799 -10.901 -7.461 1.00 97.44 90 THR A N 1
ATOM 687 C CA . THR A 1 90 ? -4.936 -12.073 -7.669 1.00 97.44 90 THR A CA 1
ATOM 688 C C . THR A 1 90 ? -3.679 -11.654 -8.410 1.00 97.44 90 THR A C 1
ATOM 690 O O . THR A 1 90 ? -3.756 -10.879 -9.357 1.00 97.44 90 THR A O 1
ATOM 693 N N . VAL A 1 91 ? -2.511 -12.150 -8.005 1.00 96.88 91 VAL A N 1
ATOM 694 C CA . VAL A 1 91 ? -1.254 -11.930 -8.728 1.00 96.88 91 VAL A CA 1
ATOM 695 C C . VAL A 1 91 ? -1.388 -12.514 -10.134 1.00 96.88 91 VAL A C 1
ATOM 697 O O . VAL A 1 91 ? -1.630 -13.708 -10.296 1.00 96.88 91 VAL A O 1
ATOM 700 N N . GLU A 1 92 ? -1.208 -11.679 -11.151 1.00 96.56 92 GLU A N 1
ATOM 701 C CA . GLU A 1 92 ? -1.212 -12.079 -12.560 1.00 96.56 92 GLU A CA 1
ATOM 702 C C . GLU A 1 92 ? 0.216 -12.234 -13.085 1.00 96.56 92 GLU A C 1
ATOM 704 O O . GLU A 1 92 ? 0.521 -13.167 -13.824 1.00 96.56 92 GLU A O 1
ATOM 709 N N . SER A 1 93 ? 1.113 -11.330 -12.690 1.00 94.38 93 SER A N 1
ATOM 710 C CA . SER A 1 93 ? 2.500 -11.311 -13.152 1.00 94.38 93 SER A CA 1
ATOM 711 C C . SER A 1 93 ? 3.464 -11.026 -12.010 1.00 94.38 93 SER A C 1
ATOM 713 O O . SER A 1 93 ? 3.187 -10.213 -11.126 1.00 94.38 93 SER A O 1
ATOM 715 N N . VAL A 1 94 ? 4.621 -11.684 -12.058 1.00 92.62 94 VAL A N 1
ATOM 716 C CA . VAL A 1 94 ? 5.731 -11.479 -11.125 1.00 92.62 94 VAL A CA 1
ATOM 717 C C . VAL A 1 94 ? 6.979 -11.187 -11.938 1.00 92.62 94 VAL A C 1
ATOM 719 O O . VAL A 1 94 ? 7.386 -11.986 -12.780 1.00 92.62 94 VAL A O 1
ATOM 722 N N . PHE A 1 95 ? 7.584 -10.036 -11.684 1.00 89.00 95 PHE A N 1
ATOM 723 C CA . PHE A 1 95 ? 8.862 -9.653 -12.260 1.00 89.00 95 PHE A CA 1
ATOM 724 C C . PHE A 1 95 ? 9.938 -10.060 -11.266 1.00 89.00 95 PHE A C 1
ATOM 726 O O . PHE A 1 95 ? 9.841 -9.718 -10.085 1.00 89.00 95 PHE A O 1
ATOM 733 N N . THR A 1 96 ? 10.905 -10.838 -11.755 1.00 78.69 96 THR A N 1
ATOM 734 C CA . THR A 1 96 ? 11.947 -11.508 -10.968 1.00 78.69 96 THR A CA 1
ATOM 735 C C . THR A 1 96 ? 12.603 -10.584 -9.940 1.00 78.69 96 THR A C 1
ATOM 737 O O . THR A 1 96 ? 12.597 -9.361 -10.122 1.00 78.69 96 THR A O 1
ATOM 740 N N . PRO A 1 97 ? 13.230 -11.150 -8.891 1.00 67.31 97 PRO A N 1
ATOM 741 C CA . PRO A 1 97 ? 14.089 -10.366 -8.014 1.00 67.31 97 PRO A CA 1
ATOM 742 C C . PRO A 1 97 ? 15.078 -9.535 -8.848 1.00 67.31 97 PRO A C 1
ATOM 744 O O . PRO A 1 97 ? 15.551 -9.999 -9.886 1.00 67.31 97 PRO A O 1
ATOM 747 N N . ASP A 1 98 ? 15.309 -8.293 -8.419 1.00 73.44 98 ASP A N 1
ATOM 748 C CA . ASP A 1 98 ? 16.082 -7.258 -9.133 1.00 73.44 98 ASP A CA 1
ATOM 749 C C . ASP A 1 98 ? 15.347 -6.590 -10.311 1.00 73.44 98 ASP A C 1
ATOM 751 O O . ASP A 1 98 ? 15.941 -6.161 -11.301 1.00 73.44 98 ASP A O 1
ATOM 755 N N . TRP A 1 99 ? 14.026 -6.435 -10.174 1.00 83.38 99 TRP A N 1
ATOM 756 C CA . TRP A 1 99 ? 13.201 -5.664 -11.111 1.00 83.38 99 TRP A CA 1
ATOM 757 C C . TRP A 1 99 ? 13.647 -4.197 -11.252 1.00 83.38 99 TRP A C 1
ATOM 759 O O . TRP A 1 99 ? 13.397 -3.582 -12.291 1.00 83.38 99 TRP A O 1
ATOM 769 N N . VAL A 1 100 ? 14.304 -3.633 -10.227 1.00 85.81 100 VAL A N 1
ATOM 770 C CA . VAL A 1 100 ? 14.937 -2.312 -10.312 1.00 85.81 100 VAL A CA 1
ATOM 771 C C . VAL A 1 100 ? 16.182 -2.436 -11.190 1.00 85.81 100 VAL A C 1
ATOM 773 O O . VAL A 1 100 ? 17.132 -3.113 -10.792 1.00 85.81 100 VAL A O 1
ATOM 776 N N . PRO A 1 101 ? 16.219 -1.796 -12.372 1.00 84.75 101 PRO A N 1
ATOM 777 C CA . PRO A 1 101 ? 17.295 -2.048 -13.316 1.00 84.75 101 PRO A CA 1
ATOM 778 C C . PRO A 1 101 ? 18.675 -1.643 -12.785 1.00 84.75 101 PRO A C 1
ATOM 780 O O . PRO A 1 101 ? 18.821 -0.632 -12.104 1.00 84.75 101 PRO A O 1
ATOM 783 N N . GLU A 1 102 ? 19.717 -2.381 -13.177 1.00 85.44 102 GLU A N 1
ATOM 784 C CA . GLU A 1 102 ? 21.111 -2.043 -12.838 1.00 85.44 102 GLU A CA 1
ATOM 785 C C . GLU A 1 102 ? 21.464 -0.607 -13.247 1.00 85.44 102 GLU A C 1
ATOM 787 O O . GLU A 1 102 ? 22.006 0.179 -12.470 1.00 85.44 102 GLU A O 1
ATOM 792 N N . HIS A 1 103 ? 21.078 -0.253 -14.472 1.00 84.38 103 HIS A N 1
ATOM 793 C CA . HIS A 1 103 ? 21.275 1.066 -15.043 1.00 84.38 103 HIS A CA 1
ATOM 794 C C . HIS A 1 103 ? 19.933 1.758 -15.220 1.00 84.38 103 HIS A C 1
ATOM 796 O O . HIS A 1 103 ? 19.026 1.220 -15.859 1.00 84.38 103 HIS A O 1
ATOM 802 N N . ILE A 1 104 ? 19.846 2.988 -14.717 1.00 85.69 104 ILE A N 1
ATOM 803 C CA . ILE A 1 104 ? 18.638 3.814 -14.771 1.00 85.69 104 ILE A CA 1
ATOM 804 C C . ILE A 1 104 ? 18.118 4.031 -16.205 1.00 85.69 104 ILE A C 1
ATOM 806 O O . ILE A 1 104 ? 16.924 4.195 -16.415 1.00 85.69 104 ILE A O 1
ATOM 810 N N . SER A 1 105 ? 18.980 3.922 -17.220 1.00 83.62 105 SER A N 1
ATOM 811 C CA . SER A 1 105 ? 18.608 3.984 -18.641 1.00 83.62 105 SER A CA 1
ATOM 812 C C . SER A 1 105 ? 17.644 2.882 -19.099 1.00 83.62 105 SER A C 1
ATOM 814 O O . SER A 1 105 ? 17.038 3.006 -20.158 1.00 83.62 105 SER A O 1
ATOM 816 N N . ARG A 1 106 ? 17.481 1.801 -18.326 1.00 87.75 106 ARG A N 1
ATOM 817 C CA . ARG A 1 106 ? 16.509 0.728 -18.604 1.00 87.75 106 ARG A CA 1
ATOM 818 C C . ARG A 1 106 ? 15.135 0.980 -17.975 1.00 87.75 106 ARG A C 1
ATOM 820 O O . ARG A 1 106 ? 14.202 0.229 -18.252 1.00 87.75 106 ARG A O 1
ATOM 827 N N . LEU A 1 107 ? 14.999 2.014 -17.146 1.00 88.62 107 LEU A N 1
ATOM 828 C CA . LEU A 1 107 ? 13.743 2.379 -16.496 1.00 88.62 107 LEU A CA 1
ATOM 829 C C . LEU A 1 107 ? 12.607 2.701 -17.492 1.00 88.62 107 LEU A C 1
ATOM 831 O O . LEU A 1 107 ? 11.495 2.224 -17.257 1.00 88.62 107 LEU A O 1
ATOM 835 N N . PRO A 1 108 ? 12.841 3.392 -18.631 1.00 90.00 108 PRO A N 1
ATOM 836 C CA . PRO A 1 108 ? 11.792 3.615 -19.628 1.00 90.00 108 PRO A CA 1
ATOM 837 C C . PRO A 1 108 ? 11.195 2.318 -20.180 1.00 90.00 108 PRO A C 1
ATOM 839 O O . PRO A 1 108 ? 9.986 2.232 -20.367 1.00 90.00 108 PRO A O 1
ATOM 842 N N . ALA A 1 109 ? 12.014 1.279 -20.376 1.00 90.44 109 ALA A N 1
ATOM 843 C CA . ALA A 1 109 ? 11.537 -0.019 -20.852 1.00 90.44 109 ALA A CA 1
ATOM 844 C C . ALA A 1 109 ? 10.643 -0.721 -19.815 1.00 90.44 109 ALA A C 1
ATOM 846 O O . ALA A 1 109 ? 9.616 -1.289 -20.181 1.00 90.44 109 ALA A O 1
ATOM 847 N N . LEU A 1 110 ? 10.998 -0.646 -18.525 1.00 90.81 110 LEU A N 1
ATOM 848 C CA . LEU A 1 110 ? 10.156 -1.154 -17.435 1.00 90.81 110 LEU A CA 1
ATOM 849 C C . LEU A 1 110 ? 8.812 -0.413 -17.387 1.00 90.81 110 LEU A C 1
ATOM 851 O O . LEU A 1 110 ? 7.760 -1.042 -17.303 1.00 90.81 110 LEU A O 1
ATOM 855 N N . LEU A 1 111 ? 8.842 0.918 -17.458 1.00 91.94 111 LEU A N 1
ATOM 856 C CA . LEU A 1 111 ? 7.636 1.744 -17.431 1.00 91.94 111 LEU A CA 1
ATOM 857 C C . LEU A 1 111 ? 6.739 1.481 -18.641 1.00 91.94 111 LEU A C 1
ATOM 859 O O . LEU A 1 111 ? 5.529 1.362 -18.476 1.00 91.94 111 LEU A O 1
ATOM 863 N N . GLN A 1 112 ? 7.318 1.332 -19.833 1.00 91.88 112 GLN A N 1
ATOM 864 C CA . GLN A 1 112 ? 6.570 0.979 -21.036 1.00 91.88 112 GLN A CA 1
ATOM 865 C C . GLN A 1 112 ? 5.910 -0.396 -20.895 1.00 91.88 112 GLN A C 1
ATOM 867 O O . GLN A 1 112 ? 4.711 -0.525 -21.109 1.00 91.88 112 GLN A O 1
ATOM 872 N N . MET A 1 113 ? 6.652 -1.399 -20.424 1.00 93.44 113 MET A N 1
ATOM 873 C CA . MET A 1 113 ? 6.112 -2.734 -20.166 1.00 93.44 113 MET A CA 1
ATOM 874 C C . MET A 1 113 ? 4.951 -2.713 -19.153 1.00 93.44 113 MET A C 1
ATOM 876 O O . MET A 1 113 ? 3.955 -3.404 -19.352 1.00 93.44 113 MET A O 1
ATOM 880 N N . LEU A 1 114 ? 5.043 -1.909 -18.086 1.00 94.44 114 LEU A N 1
ATOM 881 C CA . LEU A 1 114 ? 3.943 -1.739 -17.129 1.00 94.44 114 LEU A CA 1
ATOM 882 C C . LEU A 1 114 ? 2.736 -1.024 -17.753 1.00 94.44 114 LEU A C 1
ATOM 884 O O . LEU A 1 114 ? 1.605 -1.414 -17.477 1.00 94.44 114 LEU A O 1
ATOM 888 N N . ARG A 1 115 ? 2.950 -0.023 -18.617 1.00 93.44 115 ARG A N 1
ATOM 889 C CA . ARG A 1 115 ? 1.869 0.644 -19.369 1.00 93.44 115 ARG A CA 1
ATOM 890 C C . ARG A 1 115 ? 1.176 -0.293 -20.352 1.00 93.44 115 ARG A C 1
ATOM 892 O O . ARG A 1 115 ? -0.028 -0.175 -20.536 1.00 93.44 115 ARG A O 1
ATOM 899 N N . ASP A 1 116 ? 1.912 -1.218 -20.955 1.00 94.56 116 ASP A N 1
ATOM 900 C CA . ASP A 1 116 ? 1.367 -2.178 -21.921 1.00 94.56 116 ASP A CA 1
ATOM 901 C C . ASP A 1 116 ? 0.623 -3.342 -21.239 1.00 94.56 116 ASP A C 1
ATOM 903 O O . ASP A 1 116 ? -0.133 -4.081 -21.879 1.00 94.56 116 ASP A O 1
ATOM 907 N N . CYS A 1 117 ? 0.787 -3.499 -19.922 1.00 95.06 117 CYS A N 1
ATOM 908 C CA . CYS A 1 117 ? 0.038 -4.462 -19.128 1.00 95.06 117 CYS A CA 1
ATOM 909 C C . CYS A 1 117 ? -1.431 -4.017 -19.008 1.00 95.06 117 CYS A C 1
ATOM 911 O O . CYS A 1 117 ? -1.748 -3.032 -18.340 1.00 95.06 117 CYS A O 1
ATOM 913 N N . LYS A 1 118 ? -2.353 -4.750 -19.652 1.00 96.31 118 LYS A N 1
ATOM 914 C CA . LYS A 1 118 ? -3.775 -4.362 -19.763 1.00 96.31 118 LYS A CA 1
ATOM 915 C C . LYS A 1 118 ? -4.458 -4.040 -18.421 1.00 96.31 118 LYS A C 1
ATOM 917 O O . LYS A 1 118 ? -5.123 -3.004 -18.366 1.00 96.31 118 LYS A O 1
ATOM 922 N N . PRO A 1 119 ? -4.325 -4.858 -17.355 1.00 95.81 119 PRO A N 1
ATOM 923 C CA . PRO A 1 119 ? -4.905 -4.532 -16.053 1.00 95.81 119 PRO A CA 1
ATOM 924 C C . PRO A 1 119 ? -4.382 -3.207 -15.496 1.00 95.81 119 PRO A C 1
ATOM 926 O O . PRO A 1 119 ? -5.162 -2.389 -15.012 1.00 95.81 119 PRO A O 1
ATOM 929 N N . VAL A 1 120 ? -3.070 -2.973 -15.609 1.00 96.88 120 VAL A N 1
ATOM 930 C CA . VAL A 1 120 ? -2.416 -1.745 -15.141 1.00 96.88 120 VAL A CA 1
ATOM 931 C C . VAL A 1 120 ? -2.921 -0.545 -15.930 1.00 96.88 120 VAL A C 1
ATOM 933 O O . VAL A 1 120 ? -3.405 0.405 -15.324 1.00 96.88 120 VAL A O 1
ATOM 936 N N . ALA A 1 121 ? -2.887 -0.602 -17.264 1.00 96.19 121 ALA A N 1
ATOM 937 C CA . ALA A 1 121 ? -3.373 0.472 -18.131 1.00 96.19 121 ALA A CA 1
ATOM 938 C C . ALA A 1 121 ? -4.813 0.875 -17.790 1.00 96.19 121 ALA A C 1
ATOM 940 O O . ALA A 1 121 ? -5.108 2.056 -17.606 1.00 96.19 121 ALA A O 1
ATOM 941 N N . LYS A 1 122 ? -5.690 -0.127 -17.641 1.00 96.06 122 LYS A N 1
ATOM 942 C CA . LYS A 1 122 ? -7.086 0.079 -17.262 1.00 96.06 122 LYS A CA 1
ATOM 943 C C . LYS A 1 122 ? -7.197 0.763 -15.899 1.00 96.06 122 LYS A C 1
ATOM 945 O O . LYS A 1 122 ? -7.912 1.748 -15.777 1.00 96.06 122 LYS A O 1
ATOM 950 N N . ARG A 1 123 ? -6.464 0.293 -14.885 1.00 94.44 123 ARG A N 1
ATOM 951 C CA . ARG A 1 123 ? -6.498 0.887 -13.540 1.00 94.44 123 ARG A CA 1
ATOM 952 C C . ARG A 1 123 ? -5.992 2.328 -13.526 1.00 94.44 123 ARG A C 1
ATOM 954 O O . ARG A 1 123 ? -6.610 3.170 -12.880 1.00 94.44 123 ARG A O 1
ATOM 961 N N . LEU A 1 124 ? -4.881 2.607 -14.209 1.00 94.06 124 LEU A N 1
ATOM 962 C CA . LEU A 1 124 ? -4.324 3.959 -14.307 1.00 94.06 124 LEU A CA 1
ATOM 963 C C . LEU A 1 124 ? -5.358 4.927 -14.897 1.00 94.06 124 LEU A C 1
ATOM 965 O O . LEU A 1 124 ? -5.526 6.026 -14.375 1.00 94.06 124 LEU A O 1
ATOM 969 N N . GLN A 1 125 ? -6.098 4.488 -15.921 1.00 94.56 125 GLN A N 1
ATOM 970 C CA . GLN A 1 125 ? -7.188 5.254 -16.519 1.00 94.56 125 GLN A CA 1
ATOM 971 C C . GLN A 1 125 ? -8.390 5.404 -15.571 1.00 94.56 125 GLN A C 1
ATOM 973 O O . GLN A 1 125 ? -8.799 6.528 -15.290 1.00 94.56 125 GLN A O 1
ATOM 978 N N . ASP A 1 126 ? -8.936 4.296 -15.060 1.00 92.75 126 ASP A N 1
ATOM 979 C CA . ASP A 1 126 ? -10.158 4.276 -14.241 1.00 92.75 126 ASP A CA 1
ATOM 980 C C . ASP A 1 126 ? -9.997 5.071 -12.935 1.00 92.75 126 ASP A C 1
ATOM 982 O O . ASP A 1 126 ? -10.946 5.680 -12.446 1.00 92.75 126 ASP A O 1
ATOM 986 N N . CYS A 1 127 ? -8.791 5.066 -12.359 1.00 88.88 127 CYS A N 1
ATOM 987 C CA . CYS A 1 127 ? -8.488 5.737 -11.095 1.00 88.88 127 CYS A CA 1
ATOM 988 C C . CYS A 1 127 ? -7.758 7.078 -11.269 1.00 88.88 127 CYS A C 1
ATOM 990 O O . CYS A 1 127 ? -7.417 7.690 -10.259 1.00 88.88 127 CYS A O 1
ATOM 992 N N . ASN A 1 128 ? -7.491 7.520 -12.506 1.00 91.81 128 ASN A N 1
ATOM 993 C CA . ASN A 1 128 ? -6.694 8.716 -12.807 1.00 91.81 128 ASN A CA 1
ATOM 994 C C . ASN A 1 128 ? -5.348 8.747 -12.045 1.00 91.81 128 ASN A C 1
ATOM 996 O O . ASN A 1 128 ? -5.001 9.733 -11.393 1.00 91.81 128 ASN A O 1
ATOM 1000 N N . ILE A 1 129 ? -4.617 7.629 -12.078 1.00 91.56 129 ILE A N 1
ATOM 1001 C CA . ILE A 1 129 ? -3.331 7.461 -11.388 1.00 91.56 129 ILE A CA 1
ATOM 1002 C C . ILE A 1 129 ? -2.195 7.679 -12.386 1.00 91.56 129 ILE A C 1
ATOM 1004 O O . ILE A 1 129 ? -2.174 7.084 -13.464 1.00 91.56 129 ILE A O 1
ATOM 1008 N N . ASP A 1 130 ? -1.205 8.476 -11.994 1.00 94.38 130 ASP A N 1
ATOM 1009 C CA . ASP A 1 130 ? 0.049 8.592 -12.727 1.00 94.38 130 ASP A CA 1
ATOM 1010 C C . ASP A 1 130 ? 0.987 7.422 -12.380 1.00 94.38 130 ASP A C 1
ATOM 1012 O O . ASP A 1 130 ? 1.311 7.177 -11.215 1.00 94.38 130 ASP A O 1
ATOM 1016 N N . LEU A 1 131 ? 1.437 6.681 -13.399 1.00 94.94 131 LEU A N 1
ATOM 1017 C CA . LEU A 1 131 ? 2.296 5.507 -13.198 1.00 94.94 131 LEU A CA 1
ATOM 1018 C C . LEU A 1 131 ? 3.630 5.867 -12.533 1.00 94.94 131 LEU A C 1
ATOM 1020 O O . LEU A 1 131 ? 4.167 5.056 -11.780 1.00 94.94 131 LEU A O 1
ATOM 1024 N N . VAL A 1 132 ? 4.179 7.054 -12.815 1.00 95.00 132 VAL A N 1
ATOM 1025 C CA . VAL A 1 132 ? 5.446 7.480 -12.212 1.00 95.00 132 VAL A CA 1
ATOM 1026 C C . VAL A 1 132 ? 5.241 7.709 -10.721 1.00 95.00 132 VAL A C 1
ATOM 1028 O O . VAL A 1 132 ? 6.033 7.192 -9.941 1.00 95.00 132 VAL A O 1
ATOM 1031 N N . ASP A 1 133 ? 4.159 8.372 -10.303 1.00 94.38 133 ASP A N 1
ATOM 1032 C CA . ASP A 1 133 ? 3.831 8.528 -8.878 1.00 94.38 133 ASP A CA 1
ATOM 1033 C C . ASP A 1 133 ? 3.647 7.184 -8.172 1.00 94.38 133 ASP A C 1
ATOM 1035 O O . ASP A 1 133 ? 4.178 6.984 -7.076 1.00 94.38 133 ASP A O 1
ATOM 1039 N N . GLU A 1 134 ? 2.944 6.238 -8.798 1.00 94.31 134 GLU A N 1
ATOM 1040 C CA . GLU A 1 134 ? 2.779 4.902 -8.221 1.00 94.31 134 GLU A CA 1
ATOM 1041 C C . GLU A 1 134 ? 4.139 4.201 -8.075 1.00 94.31 134 GLU A C 1
ATOM 1043 O O . GLU A 1 134 ? 4.437 3.629 -7.023 1.00 94.31 134 GLU A O 1
ATOM 1048 N N . LEU A 1 135 ? 5.023 4.324 -9.071 1.00 94.69 135 LEU A N 1
ATOM 1049 C CA . LEU A 1 135 ? 6.366 3.756 -9.003 1.00 94.69 135 LEU A CA 1
ATOM 1050 C C . LEU A 1 135 ? 7.242 4.440 -7.947 1.00 94.69 135 LEU A C 1
ATOM 1052 O O . LEU A 1 135 ? 7.962 3.737 -7.240 1.00 94.69 135 LEU A O 1
ATOM 1056 N N . VAL A 1 136 ? 7.157 5.769 -7.784 1.00 95.25 136 VAL A N 1
ATOM 1057 C CA . VAL A 1 136 ? 7.838 6.505 -6.702 1.00 95.25 136 VAL A CA 1
ATOM 1058 C C . VAL A 1 136 ? 7.429 5.926 -5.351 1.00 95.25 136 VAL A C 1
ATOM 1060 O O . VAL A 1 136 ? 8.284 5.601 -4.527 1.00 95.25 136 VAL A O 1
ATOM 1063 N N . ARG A 1 137 ? 6.127 5.717 -5.130 1.00 94.00 137 ARG A N 1
ATOM 1064 C CA . ARG A 1 137 ? 5.624 5.119 -3.885 1.00 94.00 137 ARG A CA 1
ATOM 1065 C C . ARG A 1 137 ? 6.148 3.696 -3.690 1.00 94.00 137 ARG A C 1
ATOM 1067 O O . ARG A 1 137 ? 6.476 3.334 -2.560 1.00 94.00 137 ARG A O 1
ATOM 1074 N N . ILE A 1 138 ? 6.290 2.915 -4.762 1.00 93.69 138 ILE A N 1
ATOM 1075 C CA . ILE A 1 138 ? 6.846 1.557 -4.703 1.00 93.69 138 ILE A CA 1
ATOM 1076 C C . ILE A 1 138 ? 8.336 1.568 -4.335 1.00 93.69 138 ILE A C 1
ATOM 1078 O O . ILE A 1 138 ? 8.739 0.905 -3.378 1.00 93.69 138 ILE A O 1
ATOM 1082 N N . VAL A 1 139 ? 9.170 2.326 -5.053 1.00 92.94 139 VAL A N 1
ATOM 1083 C CA . VAL A 1 139 ? 10.624 2.343 -4.797 1.00 92.94 139 VAL A CA 1
ATOM 1084 C C . VAL A 1 139 ? 10.963 2.963 -3.442 1.00 92.94 139 VAL A C 1
ATOM 1086 O O . VAL A 1 139 ? 11.956 2.586 -2.819 1.00 92.94 139 VAL A O 1
ATOM 1089 N N . CYS A 1 140 ? 10.118 3.867 -2.949 1.00 93.12 140 CYS A N 1
ATOM 1090 C CA . CYS A 1 140 ? 10.268 4.4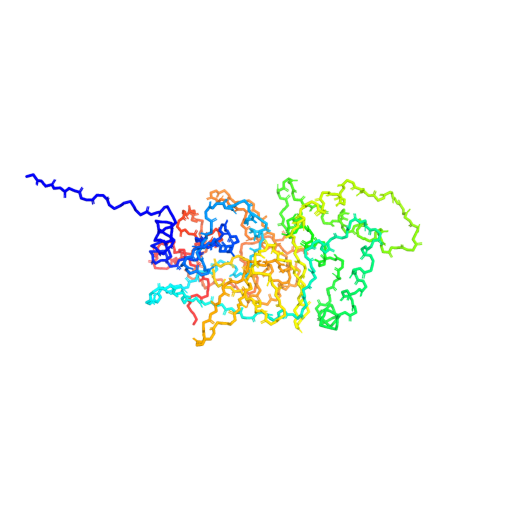78 -1.636 1.00 93.12 140 CYS A CA 1
ATOM 1091 C C . CYS A 1 140 ? 9.589 3.691 -0.506 1.00 93.12 140 CYS A C 1
ATOM 1093 O O . CYS A 1 140 ? 9.648 4.153 0.625 1.00 93.12 140 CYS A O 1
ATOM 1095 N N . ASN A 1 141 ? 8.941 2.541 -0.747 1.00 90.25 141 ASN A N 1
ATOM 1096 C CA . ASN A 1 141 ? 8.166 1.807 0.275 1.00 90.25 141 ASN A CA 1
ATOM 1097 C C . ASN A 1 141 ? 7.062 2.642 0.954 1.00 90.25 141 ASN A C 1
ATOM 1099 O O . ASN A 1 141 ? 6.777 2.458 2.136 1.00 90.25 141 ASN A O 1
ATOM 1103 N N . CYS A 1 142 ? 6.476 3.604 0.235 1.00 91.56 142 CYS A N 1
ATOM 1104 C CA . CYS A 1 142 ? 5.614 4.658 0.787 1.00 91.56 142 CYS A CA 1
ATOM 1105 C C . CYS A 1 142 ? 6.263 5.483 1.924 1.00 91.56 142 CYS A C 1
ATOM 1107 O O . CYS A 1 142 ? 5.565 6.216 2.617 1.00 91.56 142 CYS A O 1
ATOM 1109 N N . PHE A 1 143 ? 7.581 5.391 2.118 1.00 92.38 143 PHE A N 1
ATOM 1110 C CA . PHE A 1 143 ? 8.349 6.110 3.133 1.00 92.38 143 PHE A CA 1
ATOM 1111 C C . PHE A 1 143 ? 8.789 7.479 2.608 1.00 92.38 143 PHE A C 1
ATOM 1113 O O . PHE A 1 143 ? 9.966 7.743 2.361 1.00 92.38 143 PHE A O 1
ATOM 1120 N N . THR A 1 144 ? 7.816 8.337 2.337 1.00 93.56 144 THR A N 1
ATOM 1121 C CA . THR A 1 144 ? 8.007 9.605 1.632 1.00 93.56 144 THR A CA 1
ATOM 1122 C C . THR A 1 144 ? 7.625 10.788 2.517 1.00 93.56 144 THR A C 1
ATOM 1124 O O . THR A 1 144 ? 6.754 10.671 3.373 1.00 93.56 144 THR A O 1
ATOM 1127 N N . LYS A 1 145 ? 8.258 11.948 2.310 1.00 94.00 145 LYS A N 1
ATOM 1128 C CA . LYS A 1 145 ? 8.039 13.181 3.092 1.00 94.00 145 LYS A CA 1
ATOM 1129 C C . LYS A 1 145 ? 6.604 13.692 3.059 1.00 94.00 145 LYS A C 1
ATOM 1131 O O . LYS A 1 145 ? 6.151 14.344 3.988 1.00 94.00 145 LYS A O 1
ATOM 1136 N N . ASP A 1 146 ? 5.881 13.411 1.985 1.00 91.75 146 ASP A N 1
ATOM 1137 C CA . ASP A 1 146 ? 4.478 13.781 1.859 1.00 91.75 146 ASP A CA 1
ATOM 1138 C C . ASP A 1 146 ? 3.568 12.941 2.773 1.00 91.75 146 ASP A C 1
ATOM 1140 O O . ASP A 1 146 ? 2.477 13.400 3.117 1.00 91.75 146 ASP A O 1
ATOM 1144 N N . ARG A 1 147 ? 4.017 11.737 3.160 1.00 91.25 147 ARG A N 1
ATOM 1145 C CA . ARG A 1 147 ? 3.346 10.827 4.093 1.00 91.25 147 ARG A CA 1
ATOM 1146 C C . ARG A 1 147 ? 3.906 10.950 5.507 1.00 91.25 147 ARG A C 1
ATOM 1148 O O . ARG A 1 147 ? 3.120 10.922 6.436 1.00 91.25 147 ARG A O 1
ATOM 1155 N N . LEU A 1 148 ? 5.218 11.080 5.670 1.00 93.06 148 LEU A N 1
ATOM 1156 C CA . LEU A 1 148 ? 5.927 11.196 6.948 1.00 93.06 148 LEU A CA 1
ATOM 1157 C C . LEU A 1 148 ? 6.700 12.525 6.971 1.00 93.06 148 LEU A C 1
ATOM 1159 O O . LEU A 1 148 ? 7.905 12.540 6.693 1.00 93.06 148 LEU A O 1
ATOM 1163 N N . PRO A 1 149 ? 6.018 13.656 7.219 1.00 92.19 149 PRO A N 1
ATOM 1164 C CA . PRO A 1 149 ? 6.640 14.978 7.142 1.00 92.19 149 PRO A CA 1
ATOM 1165 C C . PRO A 1 149 ? 7.771 15.164 8.164 1.00 92.19 149 PRO A C 1
ATOM 1167 O O . PRO A 1 149 ? 8.802 15.756 7.830 1.00 92.19 149 PRO A O 1
ATOM 1170 N N . ASP A 1 150 ? 7.613 14.594 9.359 1.00 91.00 150 ASP A N 1
ATOM 1171 C CA . ASP A 1 150 ? 8.537 14.777 10.484 1.00 91.00 150 ASP A CA 1
ATOM 1172 C C . ASP A 1 150 ? 9.757 13.837 10.425 1.00 91.00 150 ASP A C 1
ATOM 1174 O O . ASP A 1 150 ? 10.808 14.120 11.001 1.00 91.00 150 ASP A O 1
ATOM 1178 N N . GLU A 1 151 ? 9.675 12.749 9.653 1.00 91.50 151 GLU A N 1
ATOM 1179 C CA . GLU A 1 151 ? 10.730 11.739 9.580 1.00 91.50 151 GLU A CA 1
ATOM 1180 C C . GLU A 1 151 ? 11.887 12.219 8.701 1.00 91.50 151 GLU A C 1
ATOM 1182 O O . GLU A 1 151 ? 11.794 12.253 7.470 1.00 91.50 151 GLU A O 1
ATOM 1187 N N . ALA A 1 152 ? 13.003 12.605 9.324 1.00 89.62 152 ALA A N 1
ATOM 1188 C CA . ALA A 1 152 ? 14.185 13.156 8.660 1.00 89.62 152 ALA A CA 1
ATOM 1189 C C . ALA A 1 152 ? 14.695 12.277 7.504 1.00 89.62 152 ALA A C 1
ATOM 1191 O O . ALA A 1 152 ? 15.092 12.817 6.470 1.00 89.62 152 ALA A O 1
ATOM 1192 N N . SER A 1 153 ? 14.639 10.953 7.659 1.00 89.88 153 SER A N 1
ATOM 1193 C CA . SER A 1 153 ? 15.140 9.987 6.678 1.00 89.88 153 SER A CA 1
ATOM 1194 C C . SER A 1 153 ? 14.169 9.672 5.532 1.00 89.88 153 SER A C 1
ATOM 1196 O O . SER A 1 153 ? 14.568 8.994 4.579 1.00 89.88 153 SER A O 1
ATOM 1198 N N . ALA A 1 154 ? 12.927 10.169 5.583 1.00 91.31 154 ALA A N 1
ATOM 1199 C CA . ALA A 1 154 ? 11.927 9.926 4.549 1.00 91.31 154 ALA A CA 1
ATOM 1200 C C . ALA A 1 154 ? 12.335 10.519 3.193 1.00 91.31 154 ALA A C 1
ATOM 1202 O O . ALA A 1 154 ? 12.927 11.598 3.099 1.00 91.31 154 ALA A O 1
ATOM 1203 N N . TRP A 1 155 ? 11.982 9.811 2.120 1.00 94.56 155 TRP A N 1
ATOM 1204 C CA . TRP A 1 155 ? 12.330 10.196 0.756 1.00 94.56 155 TRP A CA 1
ATOM 1205 C C . TRP A 1 155 ? 11.580 11.454 0.317 1.00 94.56 155 TRP A C 1
ATOM 1207 O O . TRP A 1 155 ? 10.364 11.562 0.487 1.00 94.56 155 TRP A O 1
ATOM 1217 N N . ASN A 1 156 ? 12.274 12.391 -0.327 1.00 95.00 156 ASN A N 1
ATOM 1218 C CA . ASN A 1 156 ? 11.612 13.501 -1.001 1.00 95.00 156 ASN A CA 1
ATOM 1219 C C . ASN A 1 156 ? 10.962 12.995 -2.301 1.00 95.00 156 ASN A C 1
ATOM 1221 O O . ASN A 1 156 ? 11.649 12.755 -3.295 1.00 95.00 156 ASN A O 1
ATOM 1225 N N . GLN A 1 157 ? 9.632 12.840 -2.296 1.00 94.06 157 GLN A N 1
ATOM 1226 C CA . GLN A 1 157 ? 8.872 12.328 -3.443 1.00 94.06 157 GLN A CA 1
ATOM 1227 C C . GLN A 1 157 ? 9.169 13.118 -4.725 1.00 94.06 157 GLN A C 1
ATOM 1229 O O . GLN A 1 157 ? 9.307 12.517 -5.786 1.00 94.06 157 GLN A O 1
ATOM 1234 N N . GLN A 1 158 ? 9.320 14.444 -4.640 1.00 93.62 158 GLN A N 1
ATOM 1235 C CA . GLN A 1 158 ? 9.542 15.281 -5.818 1.00 93.62 158 GLN A CA 1
ATOM 1236 C C . GLN A 1 158 ? 10.935 15.080 -6.424 1.00 93.62 158 GLN A C 1
ATOM 1238 O O . GLN A 1 158 ? 11.087 15.153 -7.641 1.00 93.62 158 GLN A O 1
ATOM 1243 N N . GLU A 1 159 ? 11.957 14.837 -5.604 1.00 93.69 159 GLU A N 1
ATOM 1244 C CA . GLU A 1 159 ? 13.311 14.531 -6.087 1.00 93.69 159 GLU A CA 1
ATOM 1245 C C . GLU A 1 159 ? 13.350 13.172 -6.781 1.00 93.69 159 GLU A C 1
ATOM 1247 O O . GLU A 1 159 ? 13.884 13.060 -7.884 1.00 93.69 159 GLU A O 1
ATOM 1252 N N . VAL A 1 160 ? 12.713 12.161 -6.181 1.00 94.44 160 VAL A N 1
ATOM 1253 C CA . VAL A 1 160 ? 12.605 10.830 -6.787 1.00 94.44 160 VAL A CA 1
ATOM 1254 C C . VAL A 1 160 ? 11.782 10.898 -8.073 1.00 94.44 160 VAL A C 1
ATOM 1256 O O . VAL A 1 160 ? 12.218 10.372 -9.091 1.00 94.44 160 VAL A O 1
ATOM 1259 N N . ARG A 1 161 ? 10.650 11.615 -8.083 1.00 94.06 161 ARG A N 1
ATOM 1260 C CA . ARG A 1 161 ? 9.842 11.827 -9.292 1.00 94.06 161 ARG A CA 1
ATOM 1261 C C . ARG A 1 161 ? 10.655 12.487 -10.402 1.00 94.06 161 ARG A C 1
ATOM 1263 O O . ARG A 1 161 ? 10.699 11.955 -11.503 1.00 94.06 161 ARG A O 1
ATOM 1270 N N . LYS A 1 162 ? 11.360 13.588 -10.109 1.00 91.75 162 LYS A N 1
ATOM 1271 C CA . LYS A 1 162 ? 12.241 14.267 -11.076 1.00 91.75 162 LYS A CA 1
ATOM 1272 C C . LYS A 1 162 ? 13.314 13.333 -11.631 1.00 91.75 162 LYS A C 1
ATOM 1274 O O . LYS A 1 162 ? 13.607 13.407 -12.819 1.00 91.75 162 LYS A O 1
ATOM 1279 N N . LEU A 1 163 ? 13.891 12.468 -10.794 1.00 90.44 163 LEU A N 1
ATOM 1280 C CA . LEU A 1 163 ? 14.861 11.463 -11.230 1.00 90.44 163 LEU A CA 1
ATOM 1281 C C . LEU A 1 163 ? 14.236 10.475 -12.229 1.00 90.44 163 LEU A C 1
ATOM 1283 O O . LEU A 1 163 ? 14.853 10.194 -13.253 1.00 90.44 163 LEU A O 1
ATOM 1287 N N . LEU A 1 164 ? 13.025 9.970 -11.963 1.00 90.19 164 LEU A N 1
ATOM 1288 C CA . LEU A 1 164 ? 12.328 9.070 -12.890 1.00 90.19 164 LEU A CA 1
ATOM 1289 C C . LEU A 1 164 ? 11.899 9.808 -14.174 1.00 90.19 164 LEU A C 1
ATOM 1291 O O . LEU A 1 164 ? 12.147 9.309 -15.268 1.00 90.19 164 LEU A O 1
ATOM 1295 N N . ASP A 1 165 ? 11.349 11.020 -14.072 1.00 88.94 165 ASP A N 1
ATOM 1296 C CA . ASP A 1 165 ? 10.944 11.845 -15.223 1.00 88.94 165 ASP A CA 1
ATOM 1297 C C . ASP A 1 165 ? 12.134 12.192 -16.131 1.00 88.94 165 ASP A C 1
ATOM 1299 O O . ASP A 1 165 ? 12.035 12.114 -17.356 1.00 88.94 165 ASP A O 1
ATOM 1303 N N . ALA A 1 166 ? 13.294 12.508 -15.545 1.00 84.25 166 ALA A N 1
ATOM 1304 C CA . ALA A 1 166 ? 14.526 12.781 -16.283 1.00 84.25 166 ALA A CA 1
ATOM 1305 C C . ALA A 1 166 ? 14.952 11.604 -17.176 1.00 84.25 166 ALA A C 1
ATOM 1307 O O . ALA A 1 166 ? 15.571 11.810 -18.216 1.00 84.25 166 ALA A O 1
ATOM 1308 N N . THR A 1 167 ? 14.602 10.374 -16.799 1.00 80.81 167 THR A N 1
ATOM 1309 C CA . THR A 1 167 ? 14.924 9.177 -17.593 1.00 80.81 167 THR A CA 1
ATOM 1310 C C . THR A 1 167 ? 13.944 8.941 -18.735 1.00 80.81 167 THR A C 1
ATOM 1312 O O . THR A 1 167 ? 14.286 8.242 -19.684 1.00 80.81 167 THR A O 1
ATOM 1315 N N . LEU A 1 168 ? 12.742 9.518 -18.644 1.00 79.62 168 LEU A N 1
ATOM 1316 C CA . LEU A 1 168 ? 11.666 9.378 -19.623 1.00 79.62 168 LEU A CA 1
ATOM 1317 C C . LEU A 1 168 ? 11.701 10.439 -20.730 1.00 79.62 168 LEU A C 1
ATOM 1319 O O . LEU A 1 168 ? 11.085 10.231 -21.770 1.00 79.62 168 LEU A O 1
ATOM 1323 N N . GLY A 1 169 ? 12.363 11.577 -20.508 1.00 72.62 169 GLY A N 1
ATOM 1324 C CA . GLY A 1 169 ? 12.449 12.656 -21.495 1.00 72.62 169 GLY A CA 1
ATOM 1325 C C . GLY A 1 169 ? 13.389 12.351 -22.671 1.00 72.62 169 GLY A C 1
ATOM 1326 O O . GLY A 1 169 ? 14.378 11.638 -22.517 1.00 72.62 169 GLY A O 1
ATOM 1327 N N . ASP A 1 170 ? 13.123 12.975 -23.827 1.00 55.88 170 ASP A N 1
ATOM 1328 C CA . ASP A 1 170 ? 13.858 12.848 -25.106 1.00 55.88 170 ASP A CA 1
ATOM 1329 C C . ASP A 1 170 ? 15.284 13.463 -25.099 1.00 55.88 170 ASP A C 1
ATOM 1331 O O . ASP A 1 170 ? 15.727 14.104 -26.050 1.00 55.88 170 ASP A O 1
ATOM 1335 N N . GLY A 1 171 ? 16.049 13.297 -24.018 1.00 51.31 171 GLY A N 1
ATOM 1336 C CA . GLY A 1 171 ? 17.479 13.630 -23.988 1.00 51.31 171 GLY A CA 1
ATOM 1337 C C . GLY A 1 171 ? 17.839 15.102 -23.747 1.00 51.31 171 GLY A C 1
ATOM 1338 O O . GLY A 1 171 ? 19.018 15.399 -23.561 1.00 51.31 171 GLY A O 1
ATOM 1339 N N . TYR A 1 172 ? 16.872 16.022 -23.645 1.00 47.00 172 TYR A N 1
ATOM 1340 C CA . TYR A 1 172 ? 17.116 17.381 -23.135 1.00 47.00 172 TYR A CA 1
ATOM 1341 C C . TYR A 1 172 ? 16.939 17.424 -21.615 1.00 47.00 172 TYR A C 1
ATOM 1343 O O . TYR A 1 172 ? 15.979 17.967 -21.070 1.00 47.00 172 TYR A O 1
ATOM 1351 N N . LEU A 1 173 ? 17.887 16.801 -20.918 1.00 53.34 173 LEU A N 1
ATOM 1352 C CA . LEU A 1 173 ? 18.023 16.913 -19.472 1.00 53.34 173 LEU A CA 1
ATOM 1353 C C . LEU A 1 173 ? 18.324 18.373 -19.101 1.00 53.34 173 LEU A C 1
ATOM 1355 O O . LEU A 1 173 ? 19.396 18.884 -19.412 1.00 53.34 173 LEU A O 1
ATOM 1359 N N . ASN A 1 174 ? 17.431 19.026 -18.358 1.00 52.00 174 ASN A N 1
ATOM 1360 C CA . ASN A 1 174 ? 17.736 20.317 -17.726 1.00 52.00 174 ASN A CA 1
ATOM 1361 C C . ASN A 1 174 ? 18.618 20.169 -16.462 1.00 52.00 174 ASN A C 1
ATOM 1363 O O . ASN A 1 174 ? 18.830 21.143 -15.743 1.00 52.00 174 ASN A O 1
ATOM 1367 N N . GLY A 1 175 ? 19.144 18.970 -16.174 1.00 61.16 175 GLY A N 1
ATOM 1368 C CA . GLY A 1 175 ? 20.068 18.730 -15.065 1.00 61.16 175 GLY A CA 1
ATOM 1369 C C . GLY A 1 175 ? 20.700 17.329 -15.072 1.00 61.16 175 GLY A C 1
ATOM 1370 O O . GLY A 1 175 ? 20.163 16.414 -15.694 1.00 61.16 175 GLY A O 1
ATOM 1371 N N . PRO A 1 176 ? 21.850 17.144 -14.401 1.00 67.75 176 PRO A N 1
ATOM 1372 C CA . PRO A 1 176 ? 22.510 15.845 -14.289 1.00 67.75 176 PRO A CA 1
ATOM 1373 C C . PRO A 1 176 ? 21.642 14.844 -13.510 1.00 67.75 176 PRO A C 1
ATOM 1375 O O . PRO A 1 176 ? 21.027 15.196 -12.505 1.00 67.75 176 PRO A O 1
ATOM 1378 N N . ILE A 1 177 ? 21.619 13.585 -13.960 1.00 77.12 177 ILE A N 1
ATOM 1379 C CA . ILE A 1 177 ? 20.986 12.475 -13.233 1.00 77.12 177 ILE A CA 1
ATOM 1380 C C . ILE A 1 177 ? 21.715 12.290 -11.896 1.00 77.12 177 ILE A C 1
ATOM 1382 O O . ILE A 1 177 ? 22.933 12.102 -11.876 1.00 77.12 177 ILE A O 1
ATOM 1386 N N . ASP A 1 178 ? 20.978 12.296 -10.786 1.00 84.75 178 ASP A N 1
ATOM 1387 C CA . ASP A 1 178 ? 21.539 12.007 -9.465 1.00 84.75 178 ASP A CA 1
ATOM 1388 C C . ASP A 1 178 ? 21.782 10.495 -9.303 1.00 84.75 178 ASP A C 1
ATOM 1390 O O . ASP A 1 178 ? 20.925 9.721 -8.865 1.00 84.75 178 ASP A O 1
ATOM 1394 N N . ILE A 1 179 ? 22.984 10.064 -9.691 1.00 84.75 179 ILE A N 1
ATOM 1395 C CA . ILE A 1 179 ? 23.427 8.664 -9.622 1.00 84.75 179 ILE A CA 1
ATOM 1396 C C . ILE A 1 179 ? 23.471 8.157 -8.171 1.00 84.75 179 ILE A C 1
ATOM 1398 O O . ILE A 1 179 ? 23.228 6.971 -7.926 1.00 84.75 179 ILE A O 1
ATOM 1402 N N . ASN A 1 180 ? 23.744 9.033 -7.199 1.00 89.44 180 ASN A N 1
ATOM 1403 C CA . ASN A 1 180 ? 23.785 8.651 -5.788 1.00 89.44 180 ASN A CA 1
ATOM 1404 C C . ASN A 1 180 ? 22.377 8.338 -5.277 1.00 89.44 180 ASN A C 1
ATOM 1406 O O . ASN A 1 180 ? 22.182 7.325 -4.600 1.00 89.44 180 ASN A O 1
ATOM 1410 N N . LEU A 1 181 ? 21.387 9.160 -5.641 1.00 90.81 181 LEU A N 1
ATOM 1411 C CA . LEU A 1 181 ? 19.983 8.904 -5.326 1.00 90.81 181 LEU A CA 1
ATOM 1412 C C . LEU A 1 181 ? 19.509 7.579 -5.940 1.00 90.81 181 LEU A C 1
ATOM 1414 O O . LEU A 1 181 ? 18.954 6.745 -5.222 1.00 90.81 181 LEU A O 1
ATOM 1418 N N . TRP A 1 182 ? 19.801 7.337 -7.224 1.00 91.00 182 TRP A N 1
ATOM 1419 C CA . TRP A 1 182 ? 19.472 6.065 -7.881 1.00 91.00 182 TRP A CA 1
ATOM 1420 C C . TRP A 1 182 ? 20.104 4.860 -7.178 1.00 91.00 182 TRP A C 1
ATOM 1422 O O . TRP A 1 182 ? 19.424 3.874 -6.902 1.00 91.00 182 TRP A O 1
ATOM 1432 N N . SER A 1 183 ? 21.392 4.948 -6.836 1.00 91.25 183 SER A N 1
ATOM 1433 C CA . SER A 1 183 ? 22.117 3.856 -6.176 1.00 91.25 183 SER A CA 1
ATOM 1434 C C . SER A 1 183 ? 21.503 3.505 -4.819 1.00 91.25 183 SER A C 1
ATOM 1436 O O . SER A 1 183 ? 21.357 2.327 -4.491 1.00 91.25 183 SER A O 1
ATOM 1438 N N . ARG A 1 184 ? 21.079 4.515 -4.047 1.00 92.19 184 ARG A N 1
ATOM 1439 C CA . ARG A 1 184 ? 20.396 4.305 -2.763 1.00 92.19 184 ARG A CA 1
ATOM 1440 C C . ARG A 1 184 ? 19.001 3.696 -2.940 1.00 92.19 184 ARG A C 1
ATOM 1442 O O . ARG A 1 184 ? 18.655 2.797 -2.180 1.00 92.19 184 ARG A O 1
ATOM 1449 N N . LEU A 1 185 ? 18.227 4.144 -3.935 1.00 91.56 185 LEU A N 1
ATOM 1450 C CA . LEU A 1 185 ? 16.915 3.562 -4.262 1.00 91.56 185 LEU A CA 1
ATOM 1451 C C . LEU A 1 185 ? 17.045 2.106 -4.712 1.00 91.56 185 LEU A C 1
ATOM 1453 O O . LEU A 1 185 ? 16.262 1.252 -4.311 1.00 91.56 185 LEU A O 1
ATOM 1457 N N . LYS A 1 186 ? 18.056 1.791 -5.519 1.00 90.38 186 LYS A N 1
ATOM 1458 C CA . LYS A 1 186 ? 18.338 0.416 -5.923 1.00 90.38 186 LYS A CA 1
ATOM 1459 C C . LYS A 1 186 ? 18.672 -0.455 -4.713 1.00 90.38 186 LYS A C 1
ATOM 1461 O O . LYS A 1 186 ? 18.066 -1.508 -4.541 1.00 90.38 186 LYS A O 1
ATOM 1466 N N . ALA A 1 187 ? 19.579 0.006 -3.850 1.00 89.19 1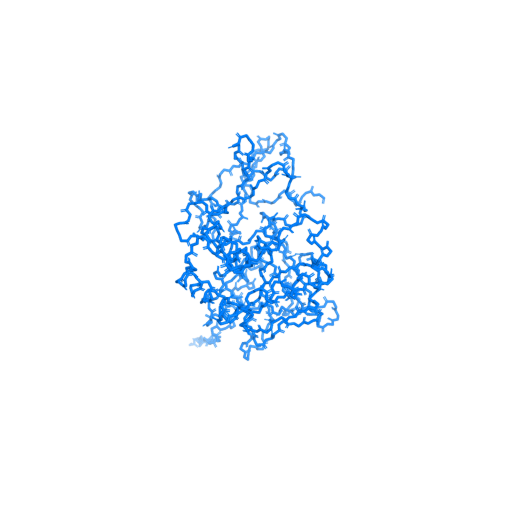87 ALA A N 1
ATOM 1467 C CA . ALA A 1 187 ? 19.949 -0.710 -2.632 1.00 89.19 187 ALA A CA 1
ATOM 1468 C C . ALA A 1 187 ? 18.741 -0.967 -1.710 1.00 89.19 187 ALA A C 1
ATOM 1470 O O . ALA A 1 187 ? 18.593 -2.074 -1.203 1.00 89.19 187 ALA A O 1
ATOM 1471 N N . SER A 1 188 ? 17.824 -0.002 -1.550 1.00 87.19 188 SER A N 1
ATOM 1472 C CA . SER A 1 188 ? 16.616 -0.175 -0.720 1.00 87.19 188 SER A CA 1
ATOM 1473 C C . SER A 1 188 ? 15.550 -1.105 -1.322 1.00 87.19 188 SER A C 1
ATOM 1475 O O . SER A 1 188 ? 14.562 -1.430 -0.658 1.00 87.19 188 SER A O 1
ATOM 1477 N N . ASN A 1 189 ? 15.716 -1.517 -2.580 1.00 88.31 189 ASN A N 1
ATOM 1478 C CA . ASN A 1 189 ? 14.817 -2.426 -3.292 1.00 88.31 189 ASN A CA 1
ATOM 1479 C C . ASN A 1 189 ? 15.490 -3.750 -3.681 1.00 88.31 189 ASN A C 1
ATOM 1481 O O . ASN A 1 189 ? 14.860 -4.576 -4.345 1.00 88.31 189 ASN A O 1
ATOM 1485 N N . GLN A 1 190 ? 16.742 -3.959 -3.271 1.00 86.31 190 GLN A N 1
ATOM 1486 C CA . GLN A 1 190 ? 17.479 -5.182 -3.551 1.00 86.31 190 GLN A CA 1
ATOM 1487 C C . GLN A 1 190 ? 16.751 -6.396 -2.968 1.00 86.31 190 GLN A C 1
ATOM 1489 O O . GLN A 1 190 ? 16.186 -6.336 -1.876 1.00 86.31 190 GLN A O 1
ATOM 1494 N N . GLY A 1 191 ? 16.739 -7.501 -3.719 1.00 83.62 191 GLY A N 1
ATOM 1495 C CA . GLY A 1 191 ? 16.079 -8.726 -3.277 1.00 83.62 191 GLY A CA 1
ATOM 1496 C C . GLY A 1 191 ? 14.558 -8.608 -3.198 1.00 83.62 191 GLY A C 1
ATOM 1497 O O . GLY A 1 191 ? 13.922 -9.448 -2.584 1.00 83.62 191 GLY A O 1
ATOM 1498 N N . CYS A 1 192 ? 13.940 -7.593 -3.797 1.00 88.12 192 CYS A N 1
ATOM 1499 C CA . CYS A 1 192 ? 12.491 -7.537 -3.939 1.00 88.12 192 CYS A CA 1
ATOM 1500 C C . CYS A 1 192 ? 12.068 -7.933 -5.357 1.00 88.12 192 CYS A C 1
ATOM 1502 O O . CYS A 1 192 ? 12.806 -7.702 -6.313 1.00 88.12 192 CYS A O 1
ATOM 1504 N N . SER A 1 193 ? 10.857 -8.469 -5.496 1.00 90.62 193 SER A N 1
ATOM 1505 C CA . SER A 1 193 ? 10.178 -8.709 -6.777 1.00 90.62 193 SER A CA 1
ATOM 1506 C C . SER A 1 193 ? 9.025 -7.721 -6.947 1.00 90.62 193 SER A C 1
ATOM 1508 O O . SER A 1 193 ? 8.382 -7.351 -5.961 1.00 90.62 193 SER A O 1
ATOM 1510 N N . LEU A 1 194 ? 8.755 -7.300 -8.182 1.00 93.69 194 LEU A N 1
ATOM 1511 C CA . LEU A 1 194 ? 7.563 -6.513 -8.506 1.00 93.69 194 LEU A CA 1
ATOM 1512 C C . LEU A 1 194 ? 6.424 -7.479 -8.839 1.00 93.69 194 LEU A C 1
ATOM 1514 O O . LEU A 1 194 ? 6.638 -8.476 -9.527 1.00 93.69 194 LEU A O 1
ATOM 1518 N N . ILE A 1 195 ? 5.218 -7.181 -8.378 1.00 95.31 195 ILE A N 1
ATOM 1519 C CA . ILE A 1 195 ? 4.012 -7.945 -8.692 1.00 95.31 195 ILE A CA 1
ATOM 1520 C C . ILE A 1 195 ? 2.978 -7.038 -9.347 1.00 95.31 195 ILE A C 1
ATOM 1522 O O . ILE A 1 195 ? 2.878 -5.854 -9.019 1.00 95.31 195 ILE A O 1
ATOM 1526 N N . VAL A 1 196 ? 2.200 -7.613 -10.257 1.00 97.12 196 VAL A N 1
ATOM 1527 C CA . VAL A 1 196 ? 1.028 -6.982 -10.866 1.00 97.12 196 VAL A CA 1
ATOM 1528 C C . VAL A 1 196 ? -0.163 -7.912 -10.697 1.00 97.12 196 VAL A C 1
ATOM 1530 O O . VAL A 1 196 ? -0.037 -9.120 -10.915 1.00 97.12 196 VAL A O 1
ATOM 1533 N N . SER A 1 197 ? -1.302 -7.359 -10.290 1.00 97.88 197 SER A N 1
ATOM 1534 C CA . SER A 1 197 ? -2.547 -8.107 -10.129 1.00 97.88 197 SER A CA 1
ATOM 1535 C C . SER A 1 197 ? -3.444 -8.078 -11.368 1.00 97.88 197 SER A C 1
ATOM 1537 O O . SER A 1 197 ? -3.331 -7.198 -12.223 1.00 97.88 197 SER A O 1
ATOM 1539 N N . ASP A 1 198 ? -4.412 -8.991 -11.376 1.00 97.50 198 ASP A N 1
ATOM 1540 C CA . ASP A 1 198 ? -5.528 -9.093 -12.324 1.00 97.50 198 ASP A CA 1
ATOM 1541 C C . ASP A 1 198 ? -6.387 -7.822 -12.453 1.00 97.50 198 ASP A C 1
ATOM 1543 O O . ASP A 1 198 ? -7.033 -7.588 -13.476 1.00 97.50 198 ASP A O 1
ATOM 1547 N N . ASN A 1 199 ? -6.384 -6.969 -11.428 1.00 96.12 199 ASN A N 1
ATOM 1548 C CA . ASN A 1 199 ? -7.067 -5.675 -11.408 1.00 96.12 199 ASN A CA 1
ATOM 1549 C C . ASN A 1 199 ? -6.113 -4.465 -11.469 1.00 96.12 199 ASN A C 1
ATOM 1551 O O . ASN A 1 199 ? -6.512 -3.337 -11.161 1.00 96.12 199 ASN A O 1
ATOM 1555 N N . GLY A 1 200 ? -4.858 -4.691 -11.868 1.00 96.38 200 GLY A N 1
ATOM 1556 C CA . GLY A 1 200 ? -3.884 -3.643 -12.164 1.00 96.38 200 GLY A CA 1
ATOM 1557 C C . GLY A 1 200 ? -3.200 -3.011 -10.958 1.00 96.38 200 GLY A C 1
ATOM 1558 O O . GLY A 1 200 ? -2.516 -2.003 -11.128 1.00 96.38 200 GLY A O 1
ATOM 1559 N N . LEU A 1 201 ? -3.373 -3.549 -9.747 1.00 96.12 201 LEU A N 1
ATOM 1560 C CA . LEU A 1 201 ? -2.548 -3.158 -8.603 1.00 96.12 201 LEU A CA 1
ATOM 1561 C C . LEU A 1 201 ? -1.093 -3.515 -8.904 1.00 96.12 201 LEU A C 1
ATOM 1563 O O . LEU A 1 201 ? -0.796 -4.623 -9.349 1.00 96.12 201 LEU A O 1
ATOM 1567 N N . ILE A 1 202 ? -0.193 -2.583 -8.613 1.00 96.31 202 ILE A N 1
ATOM 1568 C CA . ILE A 1 202 ? 1.247 -2.795 -8.708 1.00 96.31 202 ILE A CA 1
ATOM 1569 C C . ILE A 1 202 ? 1.796 -2.785 -7.291 1.00 96.31 202 ILE A C 1
ATOM 1571 O O . ILE A 1 202 ? 1.443 -1.930 -6.477 1.00 96.31 202 ILE A O 1
ATOM 1575 N N . GLY A 1 203 ? 2.658 -3.739 -6.983 1.00 94.56 203 GLY A N 1
ATOM 1576 C CA . GLY A 1 203 ? 3.278 -3.810 -5.677 1.00 94.56 203 GLY A CA 1
ATOM 1577 C C . GLY A 1 203 ? 4.624 -4.479 -5.700 1.00 94.56 203 GLY A C 1
ATOM 1578 O O . GLY A 1 203 ? 5.141 -4.882 -6.738 1.00 94.56 203 GLY A O 1
ATOM 1579 N N . LYS A 1 204 ? 5.183 -4.610 -4.510 1.00 91.25 204 LYS A N 1
ATOM 1580 C CA . LYS A 1 204 ? 6.478 -5.210 -4.268 1.00 91.25 204 LYS A CA 1
ATOM 1581 C C . LYS A 1 204 ? 6.370 -6.243 -3.162 1.00 91.25 204 LYS A C 1
ATOM 1583 O O . LYS A 1 204 ? 5.677 -6.025 -2.171 1.00 91.25 204 LYS A O 1
ATOM 1588 N N . VAL A 1 205 ? 7.094 -7.339 -3.321 1.00 88.75 205 VAL A N 1
ATOM 1589 C CA . VAL A 1 205 ? 7.241 -8.392 -2.313 1.00 88.75 205 VAL A CA 1
ATOM 1590 C C . VAL A 1 205 ? 8.718 -8.663 -2.071 1.00 88.75 205 VAL A C 1
ATOM 1592 O O . VAL A 1 205 ? 9.536 -8.515 -2.981 1.00 88.75 205 VAL A O 1
ATOM 1595 N N . GLY A 1 206 ? 9.074 -9.028 -0.842 1.00 81.31 206 GLY A N 1
ATOM 1596 C CA . GLY A 1 206 ? 10.444 -9.433 -0.521 1.00 81.31 206 GLY A CA 1
ATOM 1597 C C . GLY A 1 206 ? 10.794 -10.782 -1.153 1.00 81.31 206 GLY A C 1
ATOM 1598 O O . GLY A 1 206 ? 9.904 -11.581 -1.455 1.00 81.31 206 GLY A O 1
ATOM 1599 N N . ALA A 1 207 ? 12.084 -11.049 -1.346 1.00 68.25 207 ALA A N 1
ATOM 1600 C CA . ALA A 1 207 ? 12.566 -12.370 -1.721 1.00 68.25 207 ALA A CA 1
ATOM 1601 C C . ALA A 1 207 ? 12.371 -13.320 -0.541 1.00 68.25 207 ALA A C 1
ATOM 1603 O O . ALA A 1 207 ? 13.042 -13.220 0.484 1.00 68.25 207 ALA A O 1
ATOM 1604 N N . VAL A 1 208 ? 11.452 -14.256 -0.731 1.00 65.31 208 VAL A N 1
ATOM 1605 C CA . VAL A 1 208 ? 11.248 -15.422 0.125 1.00 65.31 208 VAL A CA 1
ATOM 1606 C C . VAL A 1 208 ? 11.440 -16.696 -0.692 1.00 65.31 208 VAL A C 1
ATOM 1608 O O . VAL A 1 208 ? 11.280 -16.700 -1.915 1.00 65.31 208 VAL A O 1
ATOM 1611 N N . ARG A 1 209 ? 11.763 -17.798 -0.012 1.00 52.72 209 ARG A N 1
ATOM 1612 C CA . ARG A 1 209 ? 11.927 -19.138 -0.587 1.00 52.72 209 ARG A CA 1
ATOM 1613 C C . ARG A 1 209 ? 10.681 -19.587 -1.350 1.00 52.72 209 ARG A C 1
ATOM 1615 O O . ARG A 1 209 ? 10.816 -20.174 -2.423 1.00 52.72 209 ARG A O 1
ATOM 1622 N N . GLU A 1 210 ? 9.488 -19.306 -0.824 1.00 66.25 210 GLU A N 1
ATOM 1623 C CA . GLU A 1 210 ? 8.261 -19.394 -1.613 1.00 66.25 210 GLU A CA 1
ATOM 1624 C C . GLU A 1 210 ? 8.083 -18.103 -2.399 1.00 66.25 210 GLU A C 1
ATOM 1626 O O . GLU A 1 210 ? 7.522 -17.121 -1.919 1.00 66.25 210 GLU A O 1
ATOM 1631 N N . MET A 1 211 ? 8.591 -18.108 -3.629 1.00 79.44 211 MET A N 1
ATOM 1632 C CA . MET A 1 211 ? 8.402 -16.977 -4.522 1.00 79.44 211 MET A CA 1
ATOM 1633 C C . MET A 1 211 ? 6.909 -16.769 -4.782 1.00 79.44 211 MET A C 1
ATOM 1635 O O . MET A 1 211 ? 6.157 -17.725 -5.033 1.00 79.44 211 MET A O 1
ATOM 1639 N N . ALA A 1 212 ? 6.505 -15.500 -4.730 1.00 89.19 212 ALA A N 1
ATOM 1640 C CA . ALA A 1 212 ? 5.226 -15.072 -5.263 1.00 89.19 212 ALA A CA 1
ATOM 1641 C C . ALA A 1 212 ? 5.092 -15.585 -6.700 1.00 89.19 212 ALA A C 1
ATOM 1643 O O . ALA A 1 212 ? 6.061 -15.585 -7.466 1.00 89.19 212 ALA A O 1
ATOM 1644 N N . ARG A 1 213 ? 3.897 -16.029 -7.069 1.00 92.94 213 ARG A N 1
ATOM 1645 C CA . ARG A 1 213 ? 3.601 -16.520 -8.415 1.00 92.94 213 ARG A CA 1
ATOM 1646 C C . ARG A 1 213 ? 2.196 -16.123 -8.837 1.00 92.94 213 ARG A C 1
ATOM 1648 O O . ARG A 1 213 ? 1.367 -15.746 -8.012 1.00 92.94 213 ARG A O 1
ATOM 1655 N N . ALA A 1 214 ? 1.933 -16.250 -10.133 1.00 95.25 214 ALA A N 1
ATOM 1656 C CA . ALA A 1 214 ? 0.594 -16.061 -10.666 1.00 95.25 214 ALA A CA 1
ATOM 1657 C C . ALA A 1 214 ? -0.412 -16.993 -9.962 1.00 95.25 214 ALA A C 1
ATOM 1659 O O . ALA A 1 214 ? -0.130 -18.176 -9.758 1.00 95.25 214 ALA A O 1
ATOM 1660 N N . GLY A 1 215 ? -1.568 -16.449 -9.586 1.00 95.50 215 GLY A N 1
ATOM 1661 C CA . GLY A 1 215 ? -2.607 -17.144 -8.825 1.00 95.50 215 GLY A CA 1
ATOM 1662 C C . GLY A 1 215 ? -2.535 -16.961 -7.304 1.00 95.50 215 GLY A C 1
ATOM 1663 O O . GLY A 1 215 ? -3.493 -17.322 -6.625 1.00 95.50 215 GLY A O 1
ATOM 1664 N N . ASP A 1 216 ? -1.455 -16.393 -6.753 1.00 95.19 216 ASP A N 1
ATOM 1665 C CA . ASP A 1 216 ? -1.426 -16.020 -5.333 1.00 95.19 216 ASP A CA 1
ATOM 1666 C C . ASP A 1 216 ? -2.401 -14.859 -5.074 1.00 95.19 216 ASP A C 1
ATOM 1668 O O . ASP A 1 216 ? -2.494 -13.912 -5.853 1.00 95.19 216 ASP A O 1
ATOM 1672 N N . MET A 1 217 ? -3.137 -14.916 -3.970 1.00 95.88 217 MET A N 1
ATOM 1673 C CA . MET A 1 217 ? -4.176 -13.949 -3.628 1.00 95.88 217 MET A CA 1
ATOM 1674 C C . MET A 1 217 ? -3.585 -12.786 -2.845 1.00 95.88 217 MET A C 1
ATOM 1676 O O . MET A 1 217 ? -2.959 -12.982 -1.807 1.00 95.88 217 MET A O 1
ATOM 1680 N N . ILE A 1 218 ? -3.834 -11.565 -3.305 1.00 95.06 218 ILE A N 1
ATOM 1681 C CA . ILE A 1 218 ? -3.517 -10.348 -2.565 1.00 95.06 218 ILE A CA 1
ATOM 1682 C C . ILE A 1 218 ? -4.649 -10.107 -1.581 1.00 95.06 218 ILE A C 1
ATOM 1684 O O . ILE A 1 218 ? -5.799 -9.930 -1.978 1.00 95.06 218 ILE A O 1
ATOM 1688 N N . THR A 1 219 ? -4.326 -10.062 -0.297 1.00 92.00 219 THR A N 1
ATOM 1689 C CA . THR A 1 219 ? -5.316 -9.918 0.767 1.00 92.00 219 THR A CA 1
ATOM 1690 C C . THR A 1 219 ? -4.912 -8.852 1.763 1.00 92.00 219 THR A C 1
ATOM 1692 O O . THR A 1 219 ? -3.733 -8.588 1.992 1.00 92.00 219 THR A O 1
ATOM 1695 N N . THR A 1 220 ? -5.906 -8.240 2.382 1.00 88.31 220 THR A N 1
ATOM 1696 C CA . THR A 1 220 ? -5.726 -7.375 3.539 1.00 88.31 220 THR A CA 1
ATOM 1697 C C . THR A 1 220 ? -6.438 -8.030 4.715 1.00 88.31 220 THR A C 1
ATOM 1699 O O . THR A 1 220 ? -7.642 -8.254 4.653 1.00 88.31 220 THR A O 1
ATOM 1702 N N . VAL A 1 221 ? -5.694 -8.352 5.771 1.00 85.69 221 VAL A N 1
ATOM 1703 C CA . VAL A 1 221 ? -6.221 -8.966 7.002 1.00 85.69 221 VAL A CA 1
ATOM 1704 C C . VAL A 1 221 ? -6.415 -7.869 8.044 1.00 85.69 221 VAL A C 1
ATOM 1706 O O . VAL A 1 221 ? -5.555 -6.995 8.160 1.00 85.69 221 VAL A O 1
ATOM 1709 N N . LEU A 1 222 ? -7.533 -7.889 8.777 1.00 83.44 222 LEU A N 1
ATOM 1710 C CA . LEU A 1 222 ? -7.782 -6.951 9.879 1.00 83.44 222 LEU A CA 1
ATOM 1711 C C . LEU A 1 222 ? -6.638 -7.007 10.903 1.00 83.44 222 LEU A C 1
ATOM 1713 O O . LEU A 1 222 ? -5.979 -8.035 11.044 1.00 83.44 222 LEU A O 1
ATOM 1717 N N . ASP A 1 223 ? -6.368 -5.890 11.585 1.00 76.44 223 ASP A N 1
ATOM 1718 C CA . ASP A 1 223 ? -5.227 -5.724 12.508 1.00 76.44 223 ASP A CA 1
ATOM 1719 C C . ASP A 1 223 ? -3.838 -5.935 11.871 1.00 76.44 223 ASP A C 1
ATOM 1721 O O . ASP A 1 223 ? -2.814 -5.996 12.555 1.00 76.44 223 ASP A O 1
ATOM 1725 N N . ARG A 1 224 ? -3.770 -6.002 10.533 1.00 79.88 224 ARG A N 1
ATOM 1726 C CA . ARG A 1 224 ? -2.515 -6.017 9.788 1.00 79.88 224 ARG A CA 1
ATOM 1727 C C . ARG A 1 224 ? -2.380 -4.785 8.902 1.00 79.88 224 ARG A C 1
ATOM 1729 O O . ARG A 1 224 ? -3.156 -4.510 7.993 1.00 79.88 224 ARG A O 1
ATOM 1736 N N . ASN A 1 225 ? -1.273 -4.094 9.126 1.00 80.50 225 ASN A N 1
ATOM 1737 C CA . ASN A 1 225 ? -0.895 -2.874 8.425 1.00 80.50 225 ASN A CA 1
ATOM 1738 C C . ASN A 1 225 ? -0.592 -3.059 6.938 1.00 80.50 225 ASN A C 1
ATOM 1740 O O . ASN A 1 225 ? -0.834 -2.144 6.154 1.00 80.50 225 ASN A O 1
ATOM 1744 N N . SER A 1 226 ? -0.039 -4.213 6.567 1.00 84.44 226 SER A N 1
ATOM 1745 C CA . SER A 1 226 ? 0.419 -4.518 5.215 1.00 84.44 226 SER A CA 1
ATOM 1746 C C . SER A 1 226 ? -0.374 -5.670 4.596 1.00 84.44 226 SER A C 1
ATOM 1748 O O . SER A 1 226 ? -0.727 -6.619 5.306 1.00 84.44 226 SER A O 1
ATOM 1750 N N . PRO A 1 227 ? -0.621 -5.636 3.276 1.00 88.81 227 PRO A N 1
ATOM 1751 C CA . PRO A 1 227 ? -1.214 -6.756 2.565 1.00 88.81 227 PRO A CA 1
ATOM 1752 C C . PRO A 1 227 ? -0.375 -8.037 2.668 1.00 88.81 227 PRO A C 1
ATOM 1754 O O . PRO A 1 227 ? 0.845 -8.010 2.854 1.00 88.81 227 PRO A O 1
ATOM 1757 N N . LEU A 1 228 ? -1.048 -9.167 2.499 1.00 88.31 228 LEU A N 1
ATOM 1758 C CA . LEU A 1 228 ? -0.479 -10.504 2.439 1.00 88.31 228 LEU A CA 1
ATOM 1759 C C . LEU A 1 228 ? -0.722 -11.134 1.078 1.00 88.31 228 LEU A C 1
ATOM 1761 O O . LEU A 1 228 ? -1.804 -10.993 0.510 1.00 88.31 228 LEU A O 1
ATOM 1765 N N . LEU A 1 229 ? 0.255 -11.905 0.615 1.00 90.94 229 LEU A N 1
ATOM 1766 C CA . LEU A 1 229 ? 0.023 -12.919 -0.397 1.00 90.94 229 LEU A CA 1
ATOM 1767 C C . LEU A 1 229 ? -0.352 -14.236 0.275 1.00 90.94 229 LEU A C 1
ATOM 1769 O O . LEU A 1 229 ? 0.419 -14.771 1.074 1.00 90.94 229 LEU A O 1
ATOM 1773 N N . LEU A 1 230 ? -1.529 -14.747 -0.070 1.00 91.81 230 LEU A N 1
ATOM 1774 C CA . LEU A 1 230 ? -2.039 -16.036 0.376 1.00 91.81 230 LEU A CA 1
ATOM 1775 C C . LEU A 1 230 ? -2.114 -17.006 -0.796 1.00 91.81 230 LEU A C 1
ATOM 1777 O O . LEU A 1 230 ? -2.459 -16.630 -1.913 1.00 91.81 230 LEU A O 1
ATOM 1781 N N . ARG A 1 231 ? -1.825 -18.274 -0.535 1.00 92.81 231 ARG A N 1
ATOM 1782 C CA . ARG A 1 231 ? -1.904 -19.341 -1.528 1.00 92.81 231 ARG A CA 1
ATOM 1783 C C . ARG A 1 231 ? -2.906 -20.392 -1.069 1.00 92.81 231 ARG A C 1
ATOM 1785 O O . ARG A 1 231 ? -2.740 -20.904 0.037 1.00 92.81 231 ARG A O 1
ATOM 1792 N N . PRO A 1 232 ? -3.913 -20.743 -1.888 1.00 91.38 232 PRO A N 1
ATOM 1793 C CA . PRO A 1 232 ? -4.841 -21.813 -1.545 1.00 91.38 232 PRO A CA 1
ATOM 1794 C C . PRO A 1 232 ? -4.100 -23.124 -1.255 1.00 91.38 232 PRO A C 1
ATOM 1796 O O . PRO A 1 232 ? -3.268 -23.560 -2.055 1.00 91.38 232 PRO A O 1
ATOM 1799 N N . ALA A 1 233 ? -4.417 -23.747 -0.121 1.00 88.69 233 ALA A N 1
ATOM 1800 C CA . ALA A 1 233 ? -3.871 -25.033 0.315 1.00 88.69 233 ALA A CA 1
ATOM 1801 C C . ALA A 1 233 ? -4.933 -26.160 0.337 1.00 88.69 233 ALA A C 1
ATOM 1803 O O . ALA A 1 233 ? -4.611 -27.304 0.653 1.00 88.69 233 ALA A O 1
ATOM 1804 N N . GLY A 1 234 ? -6.177 -25.858 -0.065 1.00 83.75 234 GLY A N 1
ATOM 1805 C CA . GLY A 1 234 ? -7.323 -26.782 -0.081 1.00 83.75 234 GLY A CA 1
ATOM 1806 C C . GLY A 1 234 ? -8.202 -26.653 1.169 1.00 83.75 234 GLY A C 1
ATOM 1807 O O . GLY A 1 234 ? -7.774 -26.060 2.151 1.00 83.75 234 GLY A O 1
ATOM 1808 N N . ASN A 1 235 ? -9.430 -27.187 1.142 1.00 84.12 235 ASN A N 1
ATOM 1809 C CA . ASN A 1 235 ? -10.388 -27.138 2.265 1.00 84.12 235 ASN A CA 1
ATOM 1810 C C . ASN A 1 235 ? -10.555 -25.734 2.883 1.00 84.12 235 ASN A C 1
ATOM 1812 O O . ASN A 1 235 ? -10.483 -25.590 4.100 1.00 84.12 235 ASN A O 1
ATOM 1816 N N . ASP A 1 236 ? -10.681 -24.702 2.042 1.00 83.75 236 ASP A N 1
ATOM 1817 C CA . ASP A 1 236 ? -10.775 -23.291 2.458 1.00 83.75 236 ASP A CA 1
ATOM 1818 C C . ASP A 1 236 ? -9.615 -22.797 3.347 1.00 83.75 236 ASP A C 1
ATOM 1820 O O . ASP A 1 236 ? -9.713 -21.770 4.015 1.00 83.75 236 ASP A O 1
ATOM 1824 N N . SER A 1 237 ? -8.482 -23.505 3.321 1.00 88.19 237 SER A N 1
ATOM 1825 C CA . SER A 1 237 ? -7.251 -23.120 4.003 1.00 88.19 237 SER A CA 1
ATOM 1826 C C . SER A 1 237 ? -6.269 -22.445 3.050 1.00 88.19 237 SER A C 1
ATOM 1828 O O . SER A 1 237 ? -6.229 -22.711 1.840 1.00 88.19 237 SER A O 1
ATOM 1830 N N . TYR A 1 238 ? -5.444 -21.570 3.621 1.00 90.19 238 TYR A N 1
ATOM 1831 C CA . TYR A 1 238 ? -4.485 -20.763 2.884 1.00 90.19 238 TYR A CA 1
ATOM 1832 C C . TYR A 1 238 ? -3.130 -20.780 3.585 1.00 90.19 238 TYR A C 1
ATOM 1834 O O . TYR A 1 238 ? -3.042 -20.646 4.804 1.00 90.19 238 TYR A O 1
ATOM 1842 N N . ALA A 1 239 ? -2.065 -20.907 2.799 1.00 89.06 239 ALA A N 1
ATOM 1843 C CA . ALA A 1 239 ? -0.703 -20.703 3.264 1.00 89.06 239 ALA A CA 1
ATOM 1844 C C . ALA A 1 239 ? -0.305 -19.239 3.063 1.00 89.06 239 ALA A C 1
ATOM 1846 O O . ALA A 1 239 ? -0.584 -18.653 2.011 1.00 89.06 239 ALA A O 1
ATOM 1847 N N . ILE A 1 240 ? 0.371 -18.651 4.049 1.00 86.88 240 ILE A N 1
ATOM 1848 C CA . ILE A 1 240 ? 0.967 -17.328 3.878 1.00 86.88 240 ILE A CA 1
ATOM 1849 C C . ILE A 1 240 ? 2.226 -17.477 3.025 1.00 86.88 240 ILE A C 1
ATOM 1851 O O . ILE A 1 240 ? 3.156 -18.179 3.408 1.00 86.88 240 ILE A O 1
ATOM 1855 N N . VAL A 1 241 ? 2.255 -16.793 1.881 1.00 86.69 241 VAL A N 1
ATOM 1856 C CA . VAL A 1 241 ? 3.428 -16.748 1.000 1.00 86.69 241 VAL A CA 1
ATOM 1857 C C . VAL A 1 241 ? 4.393 -15.677 1.494 1.00 86.69 241 VAL A C 1
ATOM 1859 O O . VAL A 1 241 ? 5.553 -15.958 1.765 1.00 86.69 241 VAL A O 1
ATOM 1862 N N . THR A 1 242 ? 3.922 -14.429 1.608 1.00 85.94 242 THR A N 1
ATOM 1863 C CA . THR A 1 242 ? 4.748 -13.290 2.039 1.00 85.94 242 THR A CA 1
ATOM 1864 C C . THR A 1 242 ? 3.916 -12.045 2.332 1.00 85.94 242 THR A C 1
ATOM 1866 O O . THR A 1 242 ? 2.752 -11.953 1.945 1.00 85.94 242 THR A O 1
ATOM 1869 N N . GLY A 1 243 ? 4.526 -11.060 2.992 1.00 85.62 243 GLY A N 1
ATOM 1870 C CA . GLY A 1 243 ? 3.994 -9.701 3.044 1.00 85.62 243 GLY A CA 1
ATOM 1871 C C . GLY A 1 243 ? 4.224 -8.961 1.727 1.00 85.62 243 GLY A C 1
ATOM 1872 O O . GLY A 1 243 ? 5.223 -9.179 1.041 1.00 85.62 243 GLY A O 1
ATOM 1873 N N . ALA A 1 244 ? 3.310 -8.059 1.391 1.00 88.44 244 ALA A N 1
ATOM 1874 C CA . ALA A 1 244 ? 3.405 -7.220 0.208 1.00 88.44 244 ALA A CA 1
ATOM 1875 C C . ALA A 1 244 ? 3.330 -5.735 0.573 1.00 88.44 244 ALA A C 1
ATOM 1877 O O . ALA A 1 244 ? 2.775 -5.346 1.604 1.00 88.44 244 ALA A O 1
ATOM 1878 N N . MET A 1 245 ? 3.861 -4.892 -0.306 1.00 91.31 245 MET A N 1
ATOM 1879 C CA . MET A 1 245 ? 3.577 -3.463 -0.325 1.00 91.31 245 MET A CA 1
ATOM 1880 C C . MET A 1 245 ? 2.958 -3.070 -1.636 1.00 91.31 245 MET A C 1
ATOM 1882 O O . MET A 1 245 ? 3.537 -3.279 -2.697 1.00 91.31 245 MET A O 1
ATOM 1886 N N . ILE A 1 246 ? 1.758 -2.520 -1.536 1.00 93.44 246 ILE A N 1
ATOM 1887 C CA . ILE A 1 246 ? 0.944 -2.135 -2.676 1.00 93.44 246 ILE A CA 1
ATOM 1888 C C . ILE A 1 246 ? 0.423 -0.735 -2.350 1.00 93.44 246 ILE A C 1
ATOM 1890 O O . ILE A 1 246 ? -0.453 -0.621 -1.490 1.00 93.44 246 ILE A O 1
ATOM 1894 N N . PRO A 1 247 ? 0.931 0.338 -2.987 1.00 92.00 247 PRO A N 1
ATOM 1895 C CA . PRO A 1 247 ? 0.565 1.707 -2.625 1.00 92.00 247 PRO A CA 1
ATOM 1896 C C . PRO A 1 247 ? -0.940 1.977 -2.702 1.00 92.00 247 PRO A C 1
ATOM 1898 O O . PRO A 1 247 ? -1.487 2.703 -1.862 1.00 92.00 247 PRO A O 1
ATOM 1901 N N . GLY A 1 248 ? -1.623 1.353 -3.666 1.00 89.62 248 GLY A N 1
ATOM 1902 C CA . GLY A 1 248 ? -3.081 1.371 -3.791 1.00 89.62 248 GLY A CA 1
ATOM 1903 C C . GLY A 1 248 ? -3.846 0.805 -2.585 1.00 89.62 248 GLY A C 1
ATOM 1904 O O . GLY A 1 248 ? -5.031 1.093 -2.449 1.00 89.62 248 GLY A O 1
ATOM 1905 N N . LEU A 1 249 ? -3.185 0.055 -1.697 1.00 90.12 249 LEU A N 1
ATOM 1906 C CA . LEU A 1 249 ? -3.761 -0.518 -0.476 1.00 90.12 249 LEU A CA 1
ATOM 1907 C C . LEU A 1 249 ? -3.281 0.186 0.813 1.00 90.12 249 LEU A C 1
ATOM 1909 O O . LEU A 1 249 ? -3.621 -0.251 1.910 1.00 90.12 249 LEU A O 1
ATOM 1913 N N . CYS A 1 250 ? -2.503 1.274 0.719 1.00 81.50 250 CYS A N 1
ATOM 1914 C CA . CYS A 1 250 ? -1.822 1.886 1.872 1.00 81.50 250 CYS A CA 1
ATOM 1915 C C . CYS A 1 250 ? -2.665 2.842 2.745 1.00 81.50 250 CYS A C 1
ATOM 1917 O O . CYS A 1 250 ? -2.135 3.319 3.747 1.00 81.50 250 CYS A O 1
ATOM 1919 N N . ASN A 1 251 ? -3.926 3.147 2.412 1.00 82.25 251 ASN A N 1
ATOM 1920 C CA . ASN A 1 251 ? -4.708 4.223 3.057 1.00 82.25 251 ASN A CA 1
ATOM 1921 C C . ASN A 1 251 ? -6.109 3.780 3.526 1.00 82.25 251 ASN A C 1
ATOM 1923 O O . ASN A 1 251 ? -7.122 4.357 3.129 1.00 82.25 251 ASN A O 1
ATOM 1927 N N . VAL A 1 252 ? -6.173 2.758 4.375 1.00 76.81 252 VAL A N 1
ATOM 1928 C CA . VAL A 1 252 ? -7.408 2.120 4.862 1.00 76.81 252 VAL A CA 1
ATOM 1929 C C . VAL A 1 252 ? -8.283 1.701 3.681 1.00 76.81 252 VAL A C 1
ATOM 1931 O O . VAL A 1 252 ? -9.359 2.244 3.440 1.00 76.81 252 VAL A O 1
ATOM 1934 N N . PHE A 1 253 ? -7.761 0.774 2.878 1.00 77.62 253 PHE A N 1
ATOM 1935 C CA . PHE A 1 253 ? -8.358 0.381 1.600 1.00 77.62 253 PHE A CA 1
ATOM 1936 C C . PHE A 1 253 ? -9.784 -0.156 1.742 1.00 77.62 253 PHE A C 1
ATOM 1938 O O . PHE A 1 253 ? -10.603 0.036 0.847 1.00 77.62 253 PHE A O 1
ATOM 1945 N N . ILE A 1 254 ? -10.097 -0.775 2.883 1.00 79.81 254 ILE A N 1
ATOM 1946 C CA . ILE A 1 254 ? -11.424 -1.338 3.154 1.00 79.81 254 ILE A CA 1
ATOM 1947 C C . ILE A 1 254 ? -12.549 -0.287 3.116 1.00 79.81 254 ILE A C 1
ATOM 1949 O O . ILE A 1 254 ? -13.700 -0.637 2.895 1.00 79.81 254 ILE A O 1
ATOM 1953 N N . LEU A 1 255 ? -12.218 1.003 3.258 1.00 83.00 255 LEU A N 1
ATOM 1954 C CA . LEU A 1 255 ? -13.168 2.119 3.161 1.00 83.00 255 LEU A CA 1
ATOM 1955 C C . LEU A 1 255 ? -13.226 2.765 1.776 1.00 83.00 255 LEU A C 1
ATOM 1957 O O . LEU A 1 255 ? -13.847 3.812 1.607 1.00 83.00 255 LEU A O 1
ATOM 1961 N N . GLY A 1 256 ? -12.558 2.181 0.785 1.00 85.06 256 GLY A N 1
ATOM 1962 C CA . GLY A 1 256 ? -12.421 2.768 -0.542 1.00 85.06 256 GLY A CA 1
ATOM 1963 C C . GLY A 1 256 ? -11.403 3.908 -0.579 1.00 85.06 256 GLY A C 1
ATOM 1964 O O . GLY A 1 256 ? -10.542 4.030 0.290 1.00 85.06 256 GLY A O 1
ATOM 1965 N N . GLN A 1 257 ? -11.458 4.739 -1.620 1.00 84.69 257 GLN A N 1
ATOM 1966 C CA . GLN A 1 257 ? -10.527 5.858 -1.782 1.00 84.69 257 GLN A CA 1
ATOM 1967 C C . GLN A 1 257 ? -10.852 7.003 -0.818 1.00 84.69 257 GLN A C 1
ATOM 1969 O O . GLN A 1 257 ? -12.013 7.275 -0.517 1.00 84.69 257 GLN A O 1
ATOM 1974 N N . LEU A 1 258 ? -9.812 7.688 -0.343 1.00 88.94 258 LEU A N 1
ATOM 1975 C CA . LEU A 1 258 ? -9.977 8.890 0.465 1.00 88.94 258 LEU A CA 1
ATOM 1976 C C . LEU A 1 258 ? -10.551 10.017 -0.423 1.00 88.94 258 LEU A C 1
ATOM 1978 O O . LEU A 1 258 ? -10.036 10.220 -1.524 1.00 88.94 258 LEU A O 1
ATOM 1982 N N . PRO A 1 259 ? -11.604 10.733 0.006 1.00 90.94 259 PRO A N 1
ATOM 1983 C CA . PRO A 1 259 ? -12.219 11.770 -0.816 1.00 90.94 259 PRO A CA 1
ATOM 1984 C C . PRO A 1 259 ? -11.290 12.981 -0.969 1.00 90.94 259 PRO A C 1
ATOM 1986 O O . PRO A 1 259 ? -10.711 13.442 0.012 1.00 90.94 259 PRO A O 1
ATOM 1989 N N . HIS A 1 260 ? -11.191 13.553 -2.172 1.00 91.06 260 HIS A N 1
ATOM 1990 C CA . HIS A 1 260 ? -10.546 14.861 -2.369 1.00 91.06 260 HIS A CA 1
ATOM 1991 C C . HIS A 1 260 ? -11.258 15.931 -1.514 1.00 91.06 260 HIS A C 1
ATOM 1993 O O . HIS A 1 260 ? -12.490 15.901 -1.447 1.00 91.06 260 HIS A O 1
ATOM 1999 N N . PRO A 1 261 ? -10.547 16.871 -0.857 1.00 94.62 261 PRO A N 1
ATOM 2000 C CA . PRO A 1 261 ? -9.099 17.136 -0.889 1.00 94.62 261 PRO A CA 1
ATOM 2001 C C . PRO A 1 261 ? -8.308 16.488 0.262 1.00 94.62 261 PRO A C 1
ATOM 2003 O O . PRO A 1 261 ? -7.264 17.002 0.669 1.00 94.62 261 PRO A O 1
ATOM 2006 N N . TRP A 1 262 ? -8.810 15.406 0.856 1.00 94.19 262 TRP A N 1
ATOM 2007 C CA . TRP A 1 262 ? -8.162 14.783 2.003 1.00 94.19 262 TRP A CA 1
ATOM 2008 C C . TRP A 1 262 ? -6.963 13.927 1.602 1.00 94.19 262 TRP A C 1
ATOM 2010 O O . TRP A 1 262 ? -6.967 13.230 0.587 1.00 94.19 262 TRP A O 1
ATOM 2020 N N . LYS A 1 263 ? -5.946 13.929 2.464 1.00 93.31 263 LYS A N 1
ATOM 2021 C CA . LYS A 1 263 ? -4.753 13.088 2.369 1.00 93.31 263 LYS A CA 1
ATOM 2022 C C . LYS A 1 263 ? -4.414 12.490 3.731 1.00 93.31 263 LYS A C 1
ATOM 2024 O O . LYS A 1 263 ? -4.570 13.156 4.747 1.00 93.31 263 LYS A O 1
ATOM 2029 N N . MET A 1 264 ? -3.928 11.249 3.752 1.00 93.19 264 MET A N 1
ATOM 2030 C CA . MET A 1 264 ? -3.373 10.633 4.962 1.00 93.19 264 MET A CA 1
ATOM 2031 C C . MET A 1 264 ? -1.880 10.962 5.098 1.00 93.19 264 MET A C 1
ATOM 2033 O O . MET A 1 264 ? -1.118 10.793 4.143 1.00 93.19 264 MET A O 1
ATOM 2037 N N . GLN A 1 265 ? -1.470 11.338 6.304 1.00 93.81 265 GLN A N 1
ATOM 2038 C CA . GLN A 1 265 ? -0.087 11.419 6.766 1.00 93.81 265 GLN A CA 1
ATOM 2039 C C . GLN A 1 265 ? 0.093 10.569 8.027 1.00 93.81 265 GLN A C 1
ATOM 2041 O O . GLN A 1 265 ? -0.874 10.221 8.694 1.00 93.81 265 GLN A O 1
ATOM 2046 N N . LEU A 1 266 ? 1.326 10.216 8.349 1.00 91.81 266 LEU A N 1
ATOM 2047 C CA . LEU A 1 266 ? 1.725 9.586 9.593 1.00 91.81 266 LEU A CA 1
ATOM 2048 C C . LEU A 1 266 ? 2.518 10.630 10.379 1.00 91.81 266 LEU A C 1
ATOM 2050 O O . LEU A 1 266 ? 3.550 11.098 9.902 1.00 91.81 266 LEU A O 1
ATOM 2054 N N . VAL A 1 267 ? 1.997 11.021 11.538 1.00 92.38 267 VAL A N 1
ATOM 2055 C CA . VAL A 1 267 ? 2.522 12.125 12.354 1.00 92.38 267 VAL A CA 1
ATOM 2056 C C . VAL A 1 267 ? 2.934 11.580 13.710 1.00 92.38 267 VAL A C 1
ATOM 2058 O O . VAL A 1 267 ? 2.212 10.762 14.289 1.00 92.38 267 VAL A O 1
ATOM 2061 N N . ASP A 1 268 ? 4.079 12.028 14.215 1.00 90.81 268 ASP A N 1
ATOM 2062 C CA . ASP A 1 268 ? 4.558 11.627 15.533 1.00 90.81 268 ASP A CA 1
ATOM 2063 C C . ASP A 1 268 ? 3.565 12.031 16.624 1.00 90.81 268 ASP A C 1
ATOM 2065 O O . ASP A 1 268 ? 3.093 13.167 16.693 1.00 90.81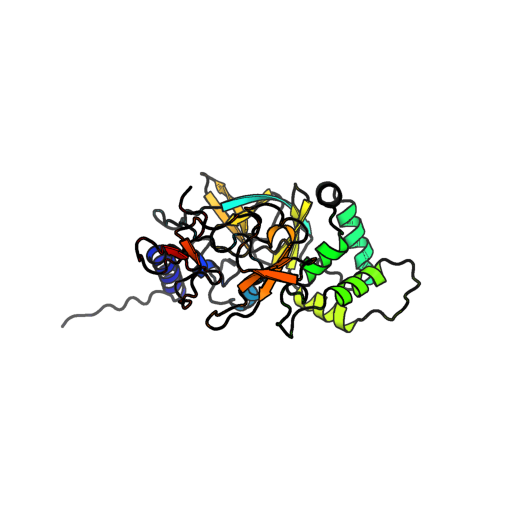 268 ASP A O 1
ATOM 2069 N N . GLN A 1 269 ? 3.253 11.083 17.506 1.00 86.56 269 GLN A N 1
ATOM 2070 C CA . GLN A 1 269 ? 2.356 11.308 18.629 1.00 86.56 269 GLN A CA 1
ATOM 2071 C C . GLN A 1 269 ? 3.046 10.892 19.924 1.00 86.56 269 GLN A C 1
ATOM 2073 O O . GLN A 1 269 ? 3.508 9.759 20.067 1.00 86.56 269 GLN A O 1
ATOM 2078 N N . LEU A 1 270 ? 3.096 11.813 20.888 1.00 85.94 270 LEU A N 1
ATOM 2079 C CA . LEU A 1 270 ? 3.694 11.550 22.192 1.00 85.94 270 LEU A CA 1
ATOM 2080 C C . LEU A 1 270 ? 3.018 10.340 22.855 1.00 85.94 270 LEU A C 1
ATOM 2082 O O . LEU A 1 270 ? 1.793 10.286 22.957 1.00 85.94 270 LEU A O 1
ATOM 2086 N N . GLY A 1 271 ? 3.832 9.390 23.319 1.00 83.62 271 GLY A N 1
ATOM 2087 C CA . GLY A 1 271 ? 3.361 8.173 23.984 1.00 83.62 271 GLY A CA 1
ATOM 2088 C C . GLY A 1 271 ? 3.029 7.010 23.045 1.00 83.62 271 GLY A C 1
ATOM 2089 O O . GLY A 1 271 ? 2.709 5.934 23.539 1.00 83.62 271 GLY A O 1
ATOM 2090 N N . HIS A 1 272 ? 3.144 7.181 21.723 1.00 84.38 272 HIS A N 1
ATOM 2091 C CA . HIS A 1 272 ? 3.039 6.079 20.765 1.00 84.38 272 HIS A CA 1
ATOM 2092 C C . HIS A 1 272 ? 4.422 5.617 20.284 1.00 84.38 272 HIS A C 1
ATOM 2094 O O . HIS A 1 272 ? 5.339 6.432 20.175 1.00 84.38 272 HIS A O 1
ATOM 2100 N N . PRO A 1 273 ? 4.589 4.316 19.980 1.00 83.00 273 PRO A N 1
ATOM 2101 C CA . PRO A 1 273 ? 5.866 3.775 19.515 1.00 83.00 273 PRO A CA 1
ATOM 2102 C C . PRO A 1 273 ? 6.192 4.140 18.060 1.00 83.00 273 PRO A C 1
ATOM 2104 O O . PRO A 1 273 ? 7.349 4.048 17.671 1.00 83.00 273 PRO A O 1
ATOM 2107 N N . GLU A 1 274 ? 5.191 4.521 17.261 1.00 85.56 274 GLU A N 1
ATOM 2108 C CA . GLU A 1 274 ? 5.334 4.848 15.838 1.00 85.56 274 GLU A CA 1
ATOM 2109 C C . GLU A 1 274 ? 4.426 6.035 15.460 1.00 85.56 274 GLU A C 1
ATOM 2111 O O . GLU A 1 274 ? 3.381 6.221 16.106 1.00 85.56 274 GLU A O 1
ATOM 2116 N N . PRO A 1 275 ? 4.757 6.773 14.380 1.00 89.44 275 PRO A N 1
ATOM 2117 C CA . PRO A 1 275 ? 3.899 7.787 13.773 1.00 89.44 275 PRO A CA 1
ATOM 2118 C C . PRO A 1 275 ? 2.469 7.293 13.520 1.00 89.44 275 PRO A C 1
ATOM 2120 O O . PRO A 1 275 ? 2.252 6.208 12.982 1.00 89.44 275 PRO A O 1
ATOM 2123 N N . GLN A 1 276 ? 1.474 8.107 13.859 1.00 89.12 276 GLN A N 1
ATOM 2124 C CA . GLN A 1 276 ? 0.061 7.739 13.852 1.00 89.12 276 GLN A CA 1
ATOM 2125 C C . GLN A 1 276 ? -0.702 8.387 12.675 1.00 89.12 276 GLN A C 1
ATOM 2127 O O . GLN A 1 276 ? -0.413 9.530 12.308 1.00 89.12 276 GLN A O 1
ATOM 2132 N N . PRO A 1 277 ? -1.711 7.712 12.081 1.00 91.19 277 PRO A N 1
ATOM 2133 C CA . PRO A 1 277 ? -2.429 8.215 10.904 1.00 91.19 277 PRO A CA 1
ATOM 2134 C C . PRO A 1 277 ? -3.255 9.481 11.173 1.00 91.19 277 PRO A C 1
ATOM 2136 O O . PRO A 1 277 ? -4.187 9.483 11.967 1.00 91.19 277 PRO A O 1
ATOM 2139 N N . HIS A 1 278 ? -2.948 10.561 10.475 1.00 92.81 278 HIS A N 1
ATOM 2140 C CA . HIS A 1 278 ? -3.704 11.806 10.479 1.00 92.81 278 HIS A CA 1
ATOM 2141 C C . HIS A 1 278 ? -4.217 12.100 9.074 1.00 92.81 278 HIS A C 1
ATOM 2143 O O . HIS A 1 278 ? -3.577 11.764 8.079 1.00 92.81 278 HIS A O 1
ATOM 2149 N N . TYR A 1 279 ? -5.371 12.744 8.990 1.00 94.00 279 TYR A N 1
ATOM 2150 C CA . TYR A 1 279 ? -5.991 13.167 7.746 1.00 94.00 279 TYR A CA 1
ATOM 2151 C C . TYR A 1 279 ? -5.909 14.681 7.658 1.00 94.00 279 TYR A C 1
ATOM 2153 O O . TYR A 1 279 ? -6.393 15.379 8.545 1.00 94.00 279 TYR A O 1
ATOM 2161 N N . ILE A 1 280 ? -5.293 15.185 6.595 1.00 95.88 280 ILE A N 1
ATOM 2162 C CA . ILE A 1 280 ? -5.171 16.612 6.310 1.00 95.88 280 ILE A CA 1
ATOM 2163 C C . ILE A 1 280 ? -6.005 16.961 5.083 1.00 95.88 280 ILE A C 1
ATOM 2165 O O . ILE A 1 280 ? -5.932 16.291 4.052 1.00 95.88 280 ILE A O 1
ATOM 2169 N N . ASN A 1 281 ? -6.814 18.005 5.195 1.00 95.88 281 ASN A N 1
ATOM 2170 C CA . ASN A 1 281 ? -7.513 18.612 4.078 1.00 95.88 281 ASN A CA 1
ATOM 2171 C C . ASN A 1 281 ? -6.562 19.602 3.397 1.00 95.88 281 ASN A C 1
ATOM 2173 O O . ASN A 1 281 ? -6.175 20.604 3.997 1.00 95.88 281 ASN A O 1
ATOM 2177 N N . LEU A 1 282 ? -6.173 19.322 2.154 1.00 94.44 282 LEU A N 1
ATOM 2178 C CA . LEU A 1 282 ? -5.147 20.101 1.453 1.00 94.44 282 LEU A CA 1
ATOM 2179 C C . LEU A 1 282 ? -5.609 21.507 1.038 1.00 94.44 282 LEU A C 1
ATOM 2181 O O . LEU A 1 282 ? -4.768 22.359 0.768 1.00 94.44 282 LEU A O 1
ATOM 2185 N N . GLU A 1 283 ? -6.917 21.762 0.991 1.00 97.00 283 GLU A N 1
ATOM 2186 C CA . GLU A 1 283 ? -7.468 23.072 0.624 1.00 97.00 283 GLU A CA 1
ATOM 2187 C C . GLU A 1 283 ? -7.634 23.985 1.843 1.00 97.00 283 GLU A C 1
ATOM 2189 O O . GLU A 1 283 ? -7.384 25.185 1.756 1.00 97.00 283 GLU A O 1
ATOM 2194 N N . THR A 1 284 ? -8.034 23.430 2.992 1.00 96.25 284 THR A N 1
ATOM 2195 C CA . THR A 1 284 ? -8.278 24.208 4.219 1.00 96.25 284 THR A CA 1
ATOM 2196 C C . THR A 1 284 ? -7.116 24.175 5.210 1.00 96.25 284 THR A C 1
ATOM 2198 O O . THR A 1 284 ? -7.084 24.984 6.135 1.00 96.25 284 THR A O 1
ATOM 2201 N N . GLY A 1 285 ? -6.184 23.230 5.057 1.00 94.88 285 GLY A N 1
ATOM 2202 C CA . GLY A 1 285 ? -5.105 22.967 6.012 1.00 94.88 285 GLY A CA 1
ATOM 2203 C C . GLY A 1 285 ? -5.571 22.314 7.319 1.00 94.88 285 GLY A C 1
ATOM 2204 O O . GLY A 1 285 ? -4.773 22.167 8.242 1.00 94.88 285 GLY A O 1
ATOM 2205 N N . VAL A 1 286 ? -6.849 21.933 7.426 1.00 95.25 286 VAL A N 1
ATOM 2206 C CA . VAL A 1 286 ? -7.391 21.280 8.625 1.00 95.25 286 VAL A CA 1
ATOM 2207 C C . VAL A 1 286 ? -6.850 19.858 8.728 1.00 95.25 286 VAL A C 1
ATOM 2209 O O . VAL A 1 286 ? -7.030 19.060 7.810 1.00 95.25 286 VAL A O 1
ATOM 2212 N N . THR A 1 287 ? -6.263 19.528 9.877 1.00 94.06 287 THR A N 1
ATOM 2213 C CA . THR A 1 287 ? -5.792 18.178 10.208 1.00 94.06 287 THR A CA 1
ATOM 2214 C C . THR A 1 287 ? -6.667 17.556 11.292 1.00 94.06 287 THR A C 1
ATOM 2216 O O . THR A 1 287 ? -7.050 18.222 12.252 1.00 94.06 287 THR A O 1
ATOM 2219 N N . THR A 1 288 ? -6.978 16.269 11.156 1.00 91.69 288 THR A N 1
ATOM 2220 C CA . THR A 1 288 ? -7.782 15.497 12.110 1.00 91.69 288 THR A CA 1
ATOM 2221 C C . THR A 1 288 ? -7.270 14.062 12.240 1.00 91.69 288 THR A C 1
ATOM 2223 O O . THR A 1 288 ? -6.630 13.527 11.339 1.00 91.69 288 THR A O 1
ATOM 2226 N N . ARG A 1 289 ? -7.570 13.420 13.369 1.00 88.44 289 ARG A N 1
ATOM 2227 C CA . ARG A 1 289 ? -7.388 11.975 13.578 1.00 88.44 289 ARG A CA 1
ATOM 2228 C C . ARG A 1 289 ? -8.526 11.143 12.988 1.00 88.44 289 ARG A C 1
ATOM 2230 O O . ARG A 1 289 ? -8.366 9.946 12.779 1.00 88.44 289 ARG A O 1
ATOM 2237 N N . GLU A 1 290 ? -9.676 11.766 12.752 1.00 87.88 290 GLU A N 1
ATOM 2238 C CA . GLU A 1 290 ? -10.865 11.067 12.280 1.00 87.88 290 GLU A CA 1
ATOM 2239 C C . GLU A 1 290 ? -10.817 10.863 10.773 1.00 87.88 290 GLU A C 1
ATOM 2241 O O . GLU A 1 290 ? -10.650 11.816 10.013 1.00 87.88 290 GLU A O 1
ATOM 2246 N N . ASP A 1 291 ? -10.995 9.616 10.342 1.00 89.69 291 ASP A N 1
ATOM 2247 C CA . ASP A 1 291 ? -11.097 9.309 8.922 1.00 89.69 291 ASP A CA 1
ATOM 2248 C C . ASP A 1 291 ? -12.351 9.983 8.340 1.00 89.69 291 ASP A C 1
ATOM 2250 O O . ASP A 1 291 ? -13.465 9.674 8.782 1.00 89.69 291 ASP A O 1
ATOM 2254 N N . PRO A 1 292 ? -12.214 10.877 7.342 1.00 90.81 292 PRO A N 1
ATOM 2255 C CA . PRO A 1 292 ? -13.340 11.621 6.782 1.00 90.81 292 PRO A CA 1
ATOM 2256 C C . PRO A 1 292 ? -14.394 10.720 6.119 1.00 90.81 292 PRO A C 1
ATOM 2258 O O . PRO A 1 292 ? -15.508 11.175 5.869 1.00 90.81 292 PRO A O 1
ATOM 2261 N N . ARG A 1 293 ? -14.079 9.445 5.848 1.00 91.12 293 ARG A N 1
ATOM 2262 C CA . ARG A 1 293 ? -15.023 8.460 5.294 1.00 91.12 293 ARG A CA 1
ATOM 2263 C C . ARG A 1 293 ? -15.975 7.874 6.337 1.00 91.12 293 ARG A C 1
ATOM 2265 O O . ARG A 1 293 ? -17.017 7.350 5.963 1.00 91.12 293 ARG A O 1
ATOM 2272 N N . LEU A 1 294 ? -15.635 7.948 7.626 1.00 86.75 294 LEU A N 1
ATOM 2273 C CA . LEU A 1 294 ? -16.386 7.299 8.711 1.00 86.75 294 LEU A CA 1
ATOM 2274 C C . LEU A 1 294 ? -17.447 8.199 9.359 1.00 86.75 294 LEU A C 1
ATOM 2276 O O . LEU A 1 294 ? -18.092 7.778 10.317 1.00 86.75 294 LEU A O 1
ATOM 2280 N N . GLY A 1 295 ? -17.621 9.430 8.867 1.00 83.44 295 GLY A N 1
ATOM 2281 C CA . GLY A 1 295 ? -18.548 10.406 9.442 1.00 83.44 295 GLY A CA 1
ATOM 2282 C C . GLY A 1 295 ? -18.177 10.842 10.867 1.00 83.44 295 GLY A C 1
ATOM 2283 O O . GLY A 1 295 ? -17.096 10.542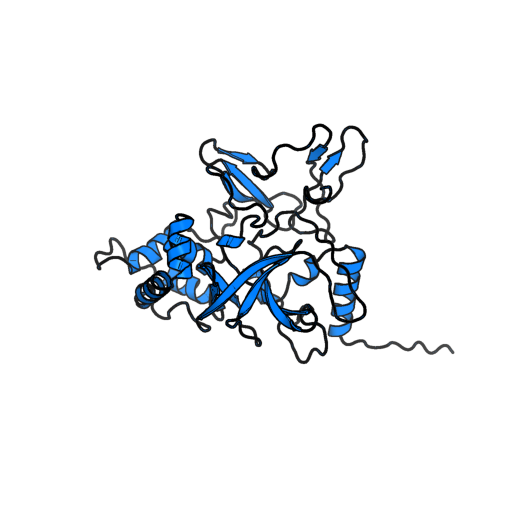 11.384 1.00 83.44 295 GLY A O 1
ATOM 2284 N N . SER A 1 296 ? -19.074 11.581 11.516 1.00 85.19 296 SER A N 1
ATOM 2285 C CA . SER A 1 296 ? -18.909 11.983 12.919 1.00 85.19 296 SER A CA 1
ATOM 2286 C C . SER A 1 296 ? -19.162 10.809 13.867 1.00 85.19 296 SER A C 1
ATOM 2288 O O . SER A 1 296 ? -19.962 9.926 13.559 1.00 85.19 296 SER A O 1
ATOM 2290 N N . LEU A 1 297 ? -18.511 10.817 15.035 1.00 83.62 297 LEU A N 1
ATOM 2291 C CA . LEU A 1 297 ? -18.874 9.901 16.120 1.00 83.62 297 LEU A CA 1
ATOM 2292 C C . LEU A 1 297 ? -20.331 10.138 16.554 1.00 83.62 297 LEU A C 1
ATOM 2294 O O . LEU A 1 297 ? -20.816 11.273 16.447 1.00 83.62 297 LEU A O 1
ATOM 2298 N N . PRO A 1 298 ? -21.024 9.107 17.072 1.00 88.50 298 PRO A N 1
ATOM 2299 C CA . PRO A 1 298 ? -22.281 9.314 17.780 1.00 88.50 298 PRO A CA 1
ATOM 2300 C C . PRO A 1 298 ? -22.109 10.357 18.903 1.00 88.50 298 PRO A C 1
ATOM 2302 O O . PRO A 1 298 ? -21.028 10.419 19.488 1.00 88.50 298 PRO A O 1
ATOM 2305 N N . PRO A 1 299 ? -23.145 11.148 19.247 1.00 86.50 299 PRO A N 1
ATOM 2306 C CA . PRO A 1 299 ? -23.023 12.265 20.195 1.00 86.50 299 PRO A CA 1
ATOM 2307 C C . PRO A 1 299 ? -22.456 11.882 21.567 1.00 86.50 299 PRO A C 1
ATOM 2309 O O . PRO A 1 299 ? -21.797 12.693 22.213 1.00 86.50 299 PRO A O 1
ATOM 2312 N N . ASP A 1 300 ? -22.699 10.642 21.984 1.00 89.81 300 ASP A N 1
ATOM 2313 C CA . ASP A 1 300 ? -22.306 10.135 23.295 1.00 89.81 300 ASP A CA 1
ATOM 2314 C C . ASP A 1 300 ? -20.895 9.540 23.304 1.00 89.81 300 ASP A C 1
ATOM 2316 O O . ASP A 1 300 ? -20.426 9.132 24.359 1.00 89.81 300 ASP A O 1
ATOM 2320 N N . TRP A 1 301 ? -20.207 9.479 22.162 1.00 87.50 301 TRP A N 1
ATOM 2321 C CA . TRP A 1 301 ? -18.863 8.924 22.045 1.00 87.50 301 TRP A CA 1
ATOM 2322 C C . TRP A 1 301 ? -17.856 10.001 21.672 1.00 87.50 301 TRP A C 1
ATOM 2324 O O . TRP A 1 301 ? -18.014 10.727 20.691 1.00 87.50 301 TRP A O 1
ATOM 2334 N N . VAL A 1 302 ? -16.764 10.059 22.427 1.00 88.88 302 VAL A N 1
ATOM 2335 C CA . VAL A 1 302 ? -15.642 10.951 22.143 1.00 88.88 302 VAL A CA 1
ATOM 2336 C C . VAL A 1 302 ? -14.356 10.156 22.043 1.00 88.88 302 VAL A C 1
ATOM 2338 O O . VAL A 1 302 ? -14.127 9.203 22.786 1.00 88.88 302 VAL A O 1
ATOM 2341 N N . ARG A 1 303 ? -13.490 10.561 21.120 1.00 85.31 303 ARG A N 1
ATOM 2342 C CA . ARG A 1 303 ? -12.113 10.085 21.090 1.00 85.31 303 ARG A CA 1
ATOM 2343 C C . ARG A 1 303 ? -11.359 10.685 22.269 1.00 85.31 303 ARG A C 1
ATOM 2345 O O . ARG A 1 303 ? -11.406 11.895 22.485 1.00 85.31 303 ARG A O 1
ATOM 2352 N N . VAL A 1 304 ? -10.624 9.850 22.985 1.00 86.94 304 VAL A N 1
ATOM 2353 C CA . VAL A 1 304 ? -9.774 10.264 24.102 1.00 86.94 304 VAL A CA 1
ATOM 2354 C C . VAL A 1 304 ? -8.331 9.868 23.838 1.00 86.94 304 VAL A C 1
ATOM 2356 O O . VAL A 1 304 ? -8.046 8.953 23.066 1.00 86.94 304 VAL A O 1
ATOM 2359 N N . GLN A 1 305 ? -7.398 10.576 24.467 1.00 81.75 305 GLN A N 1
ATOM 2360 C CA . GLN A 1 305 ? -6.000 10.177 24.441 1.00 81.75 305 GLN A CA 1
ATOM 2361 C C . GLN A 1 305 ? -5.803 9.042 25.450 1.00 81.75 305 GLN A C 1
ATOM 2363 O O . GLN A 1 305 ? -5.948 9.250 26.653 1.00 81.75 305 GLN A O 1
ATOM 2368 N N . GLY A 1 306 ? -5.515 7.842 24.950 1.00 79.75 306 GLY A N 1
ATOM 2369 C CA . GLY A 1 306 ? -5.086 6.714 25.773 1.00 79.75 306 GLY A CA 1
ATOM 2370 C C . GLY A 1 306 ? -3.567 6.586 25.786 1.00 79.75 306 GLY A C 1
ATOM 2371 O O . GLY A 1 306 ? -2.884 7.077 24.887 1.00 79.75 306 GLY A O 1
ATOM 2372 N N . GLU A 1 307 ? -3.038 5.919 26.809 1.00 84.94 307 GLU A N 1
ATOM 2373 C CA . GLU A 1 307 ? -1.655 5.449 26.790 1.00 84.94 307 GLU A CA 1
ATOM 2374 C C . GLU A 1 307 ? -1.584 4.150 25.987 1.00 84.94 307 GLU A C 1
ATOM 2376 O O . GLU A 1 307 ? -2.287 3.182 26.297 1.00 84.94 307 GLU A O 1
ATOM 2381 N N . TRP A 1 308 ? -0.730 4.130 24.962 1.00 86.50 308 TRP A N 1
ATOM 2382 C CA . TRP A 1 308 ? -0.486 2.919 24.193 1.00 86.50 308 TRP A CA 1
ATOM 2383 C C . TRP A 1 308 ? 0.149 1.843 25.077 1.00 86.50 308 TRP A C 1
ATOM 2385 O O . TRP A 1 308 ? 1.094 2.099 25.826 1.00 86.50 308 TRP A O 1
ATOM 2395 N N . GLN A 1 309 ? -0.341 0.614 24.952 1.00 82.56 309 GLN A N 1
ATOM 2396 C CA . GLN A 1 309 ? 0.205 -0.551 25.640 1.00 82.56 309 GLN A CA 1
ATOM 2397 C C . GLN A 1 309 ? 0.810 -1.528 24.637 1.00 82.56 309 GLN A C 1
ATOM 2399 O O . GLN A 1 309 ? 0.315 -1.685 23.528 1.00 82.56 309 GLN A O 1
ATOM 2404 N N . THR A 1 310 ? 1.837 -2.271 25.047 1.00 77.50 310 THR A N 1
ATOM 2405 C CA . THR A 1 310 ? 2.518 -3.251 24.179 1.00 77.50 310 THR A CA 1
ATOM 2406 C C . THR A 1 310 ? 1.629 -4.396 23.694 1.00 77.50 310 THR A C 1
ATOM 2408 O O . THR A 1 310 ? 1.972 -5.057 22.717 1.00 77.50 310 THR A O 1
ATOM 2411 N N . SER A 1 311 ? 0.497 -4.632 24.357 1.00 74.88 311 SER A N 1
ATOM 2412 C CA . SER A 1 311 ? -0.540 -5.584 23.948 1.00 74.88 311 SER A CA 1
ATOM 2413 C C . SER A 1 311 ? -1.477 -5.044 22.862 1.00 74.88 311 SER A C 1
ATOM 2415 O O . SER A 1 311 ? -2.258 -5.813 22.305 1.00 74.88 311 SER A O 1
ATOM 2417 N N . GLN A 1 312 ? -1.439 -3.740 22.577 1.00 77.19 312 GLN A N 1
ATOM 2418 C CA . GLN A 1 312 ? -2.326 -3.087 21.623 1.00 77.19 312 GLN A CA 1
ATOM 2419 C C . GLN A 1 312 ? -1.710 -3.020 20.221 1.00 77.19 312 GLN A C 1
ATOM 2421 O O . GLN A 1 312 ? -0.482 -3.007 20.060 1.00 77.19 312 GLN A O 1
ATOM 2426 N N . PRO A 1 313 ? -2.555 -2.885 19.186 1.00 75.88 313 PRO A N 1
ATOM 2427 C CA . PRO A 1 313 ? -2.096 -2.505 17.857 1.00 75.88 313 PRO A CA 1
ATOM 2428 C C . PRO A 1 313 ? -1.302 -1.200 17.891 1.00 75.88 313 PRO A C 1
ATOM 2430 O O . PRO A 1 313 ? -1.556 -0.327 18.714 1.00 75.88 313 PRO A O 1
ATOM 2433 N N . ILE A 1 314 ? -0.328 -1.042 16.984 1.00 78.44 314 ILE A N 1
ATOM 2434 C CA . ILE A 1 314 ? 0.431 0.234 16.906 1.00 78.44 314 ILE A CA 1
ATOM 2435 C C . ILE A 1 314 ? -0.513 1.367 16.507 1.00 78.44 314 ILE A C 1
ATOM 2437 O O . ILE A 1 314 ? -0.365 2.479 17.002 1.00 78.44 314 ILE A O 1
ATOM 2441 N N . PHE A 1 315 ? -1.460 1.083 15.609 1.00 80.69 315 PHE A N 1
ATOM 2442 C CA . PHE A 1 315 ? -2.519 2.014 15.250 1.00 80.69 315 PHE A CA 1
ATOM 2443 C C . PHE A 1 315 ? -3.749 1.648 16.063 1.00 80.69 315 PHE A C 1
ATOM 2445 O O . PHE A 1 315 ? -4.523 0.773 15.682 1.00 80.69 315 PHE A O 1
ATOM 2452 N N . VAL A 1 316 ? -3.892 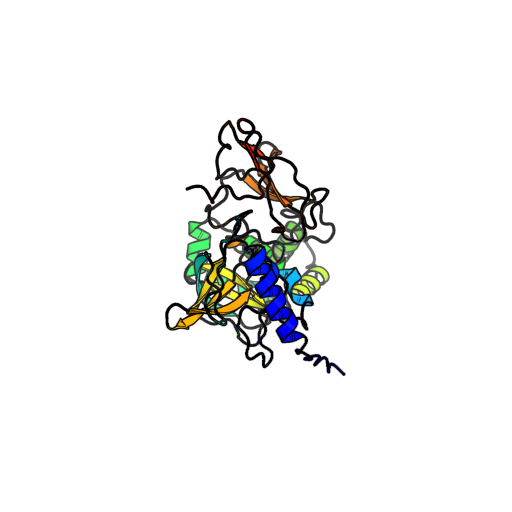2.302 17.205 1.00 82.06 316 VAL A N 1
ATOM 2453 C CA . VAL A 1 316 ? -5.025 2.125 18.105 1.00 82.06 316 VAL A CA 1
ATOM 2454 C C . VAL A 1 316 ? -5.610 3.483 18.430 1.00 82.06 316 VAL A C 1
ATOM 2456 O O . VAL A 1 316 ? -4.888 4.470 18.573 1.00 82.06 316 VAL A O 1
ATOM 2459 N N . ASP A 1 317 ? -6.929 3.497 18.539 1.00 84.00 317 ASP A N 1
ATOM 2460 C CA . ASP A 1 317 ? -7.689 4.633 19.010 1.00 84.00 317 ASP A CA 1
ATOM 2461 C C . ASP A 1 317 ? -8.468 4.251 20.257 1.00 84.00 317 ASP A C 1
ATOM 2463 O O . ASP A 1 317 ? -8.886 3.103 20.428 1.00 84.00 317 ASP A O 1
ATOM 2467 N N . HIS A 1 318 ? -8.653 5.240 21.123 1.00 85.19 318 HIS A N 1
ATOM 2468 C CA . HIS A 1 318 ? -9.409 5.092 22.350 1.00 85.19 318 HIS A CA 1
ATOM 2469 C C . HIS A 1 318 ? -10.654 5.956 22.273 1.00 85.19 318 HIS A C 1
ATOM 2471 O O . HIS A 1 318 ? -10.581 7.147 21.948 1.00 85.19 318 HIS A O 1
ATOM 2477 N N . PHE A 1 319 ? -11.789 5.352 22.593 1.00 85.75 319 PHE A N 1
ATOM 2478 C CA . PHE A 1 319 ? -13.074 6.028 22.609 1.00 85.75 319 PHE A CA 1
ATOM 2479 C C . PHE A 1 319 ? -13.705 5.878 23.986 1.00 85.75 319 PHE A C 1
ATOM 2481 O O . PHE A 1 319 ? -13.553 4.851 24.643 1.00 85.75 319 PHE A O 1
ATOM 2488 N N . GLN A 1 320 ? -14.387 6.923 24.434 1.00 86.69 320 GLN A N 1
ATOM 2489 C CA . GLN A 1 320 ? -15.087 6.953 25.706 1.00 86.69 320 GLN A CA 1
ATOM 2490 C C . GLN A 1 320 ? -16.539 7.346 25.468 1.00 86.69 320 GLN A C 1
ATOM 2492 O O . GLN A 1 320 ? -16.807 8.332 24.775 1.00 86.69 320 GLN A O 1
ATOM 2497 N N . ASN A 1 321 ? -17.465 6.606 26.075 1.00 86.81 321 ASN A N 1
ATOM 2498 C CA . ASN A 1 321 ? -18.856 7.018 26.114 1.00 86.81 321 ASN A CA 1
ATOM 2499 C C . ASN A 1 321 ? -19.072 8.018 27.265 1.00 86.81 321 ASN A C 1
ATOM 2501 O O . ASN A 1 321 ? -18.939 7.674 28.443 1.00 86.81 321 ASN A O 1
ATOM 2505 N N . VAL A 1 322 ? -19.393 9.270 26.937 1.00 86.38 322 VAL A N 1
ATOM 2506 C CA . VAL A 1 322 ? -19.528 10.358 27.920 1.00 86.38 322 VAL A CA 1
ATOM 2507 C C . VAL A 1 322 ? -20.793 10.246 28.770 1.00 86.38 322 VAL A C 1
ATOM 2509 O O . VAL A 1 322 ? -20.826 10.791 29.871 1.00 86.38 322 VAL A O 1
ATOM 2512 N N . MET A 1 323 ? -21.819 9.536 28.292 1.00 82.69 323 MET A N 1
ATOM 2513 C CA . MET A 1 323 ? -23.097 9.390 28.994 1.00 82.69 323 MET A CA 1
ATOM 2514 C C . MET A 1 323 ? -23.060 8.276 30.040 1.00 82.69 323 MET A C 1
ATOM 2516 O O . MET A 1 323 ? -23.643 8.421 31.113 1.00 82.69 323 MET A O 1
ATOM 2520 N N . THR A 1 324 ? -22.377 7.165 29.751 1.00 81.00 324 THR A N 1
ATOM 2521 C CA . THR A 1 324 ? -22.288 6.019 30.672 1.00 81.00 324 THR A CA 1
ATOM 2522 C C . THR A 1 324 ? -21.089 6.104 31.612 1.00 81.00 324 THR A C 1
ATOM 2524 O O . THR A 1 324 ? -21.060 5.411 32.629 1.00 81.00 324 THR A O 1
ATOM 2527 N N . GLY A 1 325 ? -20.089 6.929 31.285 1.00 70.00 325 GLY A N 1
ATOM 2528 C CA . GLY A 1 325 ? -18.827 6.985 32.018 1.00 70.00 325 GLY A CA 1
ATOM 2529 C C . GLY A 1 325 ? -18.004 5.698 31.910 1.00 70.00 325 GLY A C 1
ATOM 2530 O O . GLY A 1 325 ? -17.034 5.546 32.654 1.00 70.00 325 GLY A O 1
ATOM 2531 N N . GLN A 1 326 ? -18.364 4.776 31.003 1.00 72.50 326 GLN A N 1
ATOM 2532 C CA . GLN A 1 326 ? -17.495 3.655 30.653 1.00 72.50 326 GLN A CA 1
ATOM 2533 C C . GLN A 1 326 ? -16.143 4.211 30.204 1.00 72.50 326 GLN A C 1
ATOM 2535 O O . GLN A 1 326 ? -16.084 5.202 29.476 1.00 72.50 326 GLN A O 1
ATOM 2540 N N . GLY A 1 327 ? -15.065 3.633 30.739 1.00 61.84 327 GLY A N 1
ATOM 2541 C CA . GLY A 1 327 ? -13.706 4.118 30.518 1.00 61.84 327 GLY A CA 1
ATOM 2542 C C . GLY A 1 327 ? -13.277 4.033 29.049 1.00 61.84 327 GLY A C 1
ATOM 2543 O O . GLY A 1 327 ? -14.005 3.482 28.228 1.00 61.84 327 GLY A O 1
ATOM 2544 N N . PRO A 1 328 ? -12.090 4.567 28.712 1.00 63.78 328 PRO A N 1
ATOM 2545 C CA . PRO A 1 328 ? -11.545 4.468 27.367 1.00 63.78 328 PRO A CA 1
ATOM 2546 C C . PRO A 1 328 ? -11.464 3.002 26.931 1.00 63.78 328 PRO A C 1
ATOM 2548 O O . PRO A 1 328 ? -10.662 2.238 27.472 1.00 63.78 328 PRO A O 1
ATOM 2551 N N . GLU A 1 329 ? -12.254 2.612 25.939 1.00 66.31 329 GLU A N 1
ATOM 2552 C CA . GLU A 1 329 ? -12.107 1.315 25.293 1.00 66.31 329 GLU A CA 1
ATOM 2553 C C . GLU A 1 329 ? -11.183 1.469 24.086 1.00 66.31 329 GLU A C 1
ATOM 2555 O O . GLU A 1 329 ? -11.342 2.369 23.255 1.00 66.31 329 GLU A O 1
ATOM 2560 N N . ALA A 1 330 ? -10.167 0.604 24.017 1.00 61.62 330 ALA A N 1
ATOM 2561 C CA . ALA A 1 330 ? -9.375 0.430 22.808 1.00 61.62 330 ALA A CA 1
ATOM 2562 C C . ALA A 1 330 ? -10.257 -0.304 21.797 1.00 61.62 330 ALA A C 1
ATOM 2564 O O . ALA A 1 330 ? -10.564 -1.486 21.972 1.00 61.62 330 ALA A O 1
ATOM 2565 N N . GLY A 1 331 ? -10.696 0.403 20.765 1.00 57.78 331 GLY A N 1
ATOM 2566 C CA . GLY A 1 331 ? -11.750 -0.091 19.896 1.00 57.78 331 GLY A CA 1
ATOM 2567 C C . GLY A 1 331 ? -11.631 0.460 18.493 1.00 57.78 331 GLY A C 1
ATOM 2568 O O . GLY A 1 331 ? -10.974 1.471 18.245 1.00 57.78 331 GLY A O 1
ATOM 2569 N N . CYS A 1 332 ? -12.286 -0.226 17.564 1.00 51.38 332 CYS A N 1
ATOM 2570 C CA . CYS A 1 332 ? -12.472 0.301 16.232 1.00 51.38 332 CYS A CA 1
ATOM 2571 C C . CYS A 1 332 ? -13.917 0.717 16.029 1.00 51.38 332 CYS A C 1
ATOM 2573 O O . CYS A 1 332 ? -14.827 0.083 16.548 1.00 51.38 332 CYS A O 1
ATOM 2575 N N . ARG A 1 333 ? -14.141 1.716 15.175 1.00 57.22 333 ARG A N 1
ATOM 2576 C CA . ARG A 1 333 ? -15.490 2.101 14.745 1.00 57.22 333 ARG A CA 1
ATOM 2577 C C . ARG A 1 333 ? -16.249 0.990 13.991 1.00 57.22 333 ARG A C 1
ATOM 2579 O O . ARG A 1 333 ? -17.419 1.181 13.696 1.00 57.22 333 ARG A O 1
ATOM 2586 N N . PHE A 1 334 ? -15.607 -0.134 13.648 1.00 44.78 334 PHE A N 1
ATOM 2587 C CA . PHE A 1 334 ? -16.209 -1.228 12.870 1.00 44.78 334 PHE A CA 1
ATOM 2588 C C . PHE A 1 334 ? -16.867 -2.338 13.695 1.00 44.78 334 PHE A C 1
ATOM 2590 O O . PHE A 1 334 ? -17.471 -3.220 13.097 1.00 44.78 334 PHE A O 1
ATOM 2597 N N . SER A 1 335 ? -16.748 -2.344 15.026 1.00 34.84 335 SER A N 1
ATOM 2598 C CA . SER A 1 335 ? -17.186 -3.491 15.839 1.00 34.84 335 SER A CA 1
ATOM 2599 C C . SER A 1 335 ? -18.645 -3.447 16.319 1.00 34.84 335 SER A C 1
ATOM 2601 O O . SER A 1 335 ? -19.035 -4.319 17.085 1.00 34.84 335 SER A O 1
ATOM 2603 N N . GLU A 1 336 ? -19.465 -2.485 15.879 1.00 30.47 336 GLU A N 1
ATOM 2604 C CA . GLU A 1 336 ? -20.880 -2.373 16.300 1.00 30.47 336 GLU A CA 1
ATOM 2605 C C . GLU A 1 336 ? -21.862 -2.166 15.127 1.00 30.47 336 GLU A C 1
ATOM 2607 O O . GLU A 1 336 ? -22.784 -1.353 15.209 1.00 30.47 336 GLU A O 1
ATOM 2612 N N . GLY A 1 337 ? -21.653 -2.884 14.017 1.00 28.94 337 GLY A N 1
ATOM 2613 C CA . GLY A 1 337 ? -22.566 -2.924 12.864 1.00 28.94 337 GLY A CA 1
ATOM 2614 C C . GLY A 1 337 ? -23.188 -4.293 12.650 1.00 28.94 337 GLY A C 1
ATOM 2615 O O . GLY A 1 337 ? -22.399 -5.255 12.527 1.00 28.94 337 GLY A O 1
#

Radius of gyration: 21.61 Å; chains: 1; bounding box: 47×61×72 Å

Foldseek 3Di:
DDDDDDDPDDPQVVQVVVQVCLCVVLQFPVSLQQAWQFDDVPPAASSRHDPVPRPPRVLQPQFAQAFQARWRWDDDPGRDIDFDWDFPFFWADKADFLLLDPDLLCLLVSLVVLCPPVLQVVCCVVVVNDPLLQVLCALQSVQACVAEVPDPPGHDSVLSSLLNVQSVDPPPRPDDRPVVVSVVSSVSRGQKMWTAGPNNFIKIWHNHPLDDDTGFTWMDTGNDRFTWTWDDPDPPDTRTRTTMRTPCSRPNPVLPDQDPPKDWHFDDDPQAPGGEIWIAHPVPRDIDNDRVSLDDDDPQKDWDDDRDDPSGRSRWTWIARNVVRPGTDGHDPPPPD